Protein AF-A0A5T8WTD7-F1 (afdb_monomer_lite)

InterPro domains:
  IPR054520 Type II methyltransferase M.Eco57I, C-terminal domain [PF22837] (37-191)

Structure (mmCIF, N/CA/C/O backbone):
data_AF-A0A5T8WTD7-F1
#
_entry.id   AF-A0A5T8WTD7-F1
#
loop_
_atom_site.group_PDB
_atom_site.id
_atom_site.type_symbol
_atom_site.label_atom_id
_atom_site.label_alt_id
_atom_site.label_comp_id
_atom_site.label_asym_id
_atom_site.label_entity_id
_atom_site.label_seq_id
_atom_site.pdbx_PDB_ins_code
_atom_site.Cartn_x
_atom_site.Cartn_y
_atom_site.Cartn_z
_atom_site.occupancy
_atom_site.B_iso_or_equiv
_atom_site.auth_seq_id
_atom_site.auth_comp_id
_atom_site.auth_asym_id
_atom_site.auth_atom_id
_atom_site.pdbx_PDB_model_num
ATOM 1 N N . ARG A 1 1 ? 16.519 -23.080 -25.652 1.00 36.16 1 ARG A N 1
ATOM 2 C CA . ARG A 1 1 ? 16.706 -23.098 -24.178 1.00 36.16 1 ARG A CA 1
ATOM 3 C C . ARG A 1 1 ? 17.426 -21.809 -23.793 1.00 36.16 1 ARG A C 1
ATOM 5 O O . ARG A 1 1 ? 18.413 -21.509 -24.444 1.00 36.16 1 ARG A O 1
ATOM 12 N N . LYS A 1 2 ? 16.912 -21.018 -22.841 1.00 29.41 2 LYS A N 1
ATOM 13 C CA . LYS A 1 2 ? 17.560 -19.785 -22.352 1.00 29.41 2 LYS A CA 1
ATOM 14 C C . LYS A 1 2 ? 17.881 -19.973 -20.866 1.00 29.41 2 LYS A C 1
ATOM 16 O O . LYS A 1 2 ? 16.954 -20.134 -20.080 1.00 29.41 2 LYS A O 1
ATOM 21 N N . GLY A 1 3 ? 19.165 -20.027 -20.520 1.00 38.06 3 GLY A N 1
ATOM 22 C CA . GLY A 1 3 ? 19.671 -20.268 -19.162 1.00 38.06 3 GLY A CA 1
ATOM 23 C C . GLY A 1 3 ? 20.897 -21.187 -19.159 1.00 38.06 3 GLY A C 1
ATOM 24 O O . GLY A 1 3 ? 20.977 -22.086 -19.991 1.00 38.06 3 GLY A O 1
ATOM 25 N N . LEU A 1 4 ? 21.839 -20.940 -18.243 1.00 41.91 4 LEU A N 1
ATOM 26 C CA . LEU A 1 4 ? 22.932 -21.861 -17.908 1.00 41.91 4 LEU A CA 1
ATOM 27 C C . LEU A 1 4 ? 22.365 -22.950 -16.996 1.00 41.91 4 LEU A C 1
ATOM 29 O O . LEU A 1 4 ? 21.931 -22.647 -15.882 1.00 41.91 4 LEU A O 1
ATOM 33 N N . PHE A 1 5 ? 22.331 -24.196 -17.460 1.00 48.53 5 PHE A N 1
ATOM 34 C CA . PHE A 1 5 ? 21.940 -25.320 -16.618 1.00 48.53 5 PHE A CA 1
ATOM 35 C C . PHE A 1 5 ? 23.174 -25.865 -15.907 1.00 48.53 5 PHE A C 1
ATOM 37 O O . PHE A 1 5 ? 24.283 -25.795 -16.426 1.00 48.53 5 PHE A O 1
ATOM 44 N N . LEU A 1 6 ? 22.991 -26.426 -14.709 1.00 48.62 6 LEU A N 1
ATOM 45 C CA . LEU A 1 6 ? 24.098 -26.995 -13.928 1.00 48.62 6 LEU A CA 1
ATOM 46 C C . LEU A 1 6 ? 24.863 -28.081 -14.707 1.00 48.62 6 LEU A C 1
ATOM 48 O O . LEU A 1 6 ? 26.053 -28.274 -14.497 1.00 48.62 6 LEU A O 1
ATOM 52 N N . ASN A 1 7 ? 24.169 -28.739 -15.637 1.00 52.91 7 ASN A N 1
ATOM 53 C CA . ASN A 1 7 ? 24.713 -29.765 -16.521 1.00 52.91 7 ASN A CA 1
ATOM 54 C C . ASN A 1 7 ? 25.578 -29.195 -17.661 1.00 52.91 7 ASN A C 1
ATOM 56 O O . ASN A 1 7 ? 26.265 -29.962 -18.324 1.00 52.91 7 ASN A O 1
ATOM 60 N N . ASP A 1 8 ? 25.552 -27.877 -17.881 1.00 45.97 8 ASP A N 1
ATOM 61 C CA . ASP A 1 8 ? 26.359 -27.174 -18.888 1.00 45.97 8 ASP A CA 1
ATOM 62 C C . ASP A 1 8 ? 27.661 -26.597 -18.282 1.00 45.97 8 ASP A C 1
ATOM 64 O O . ASP A 1 8 ? 28.374 -25.833 -18.936 1.00 45.97 8 ASP A O 1
ATOM 68 N N . LEU A 1 9 ? 27.958 -26.910 -17.014 1.00 48.75 9 LEU A N 1
ATOM 69 C CA . LEU A 1 9 ? 29.115 -26.413 -16.269 1.00 48.75 9 LEU A CA 1
ATOM 70 C C . LEU A 1 9 ? 30.092 -27.559 -15.978 1.00 48.75 9 LEU A C 1
ATOM 72 O O . LEU A 1 9 ? 29.749 -28.507 -15.274 1.00 48.75 9 LEU A O 1
ATOM 76 N N . GLU A 1 10 ? 31.334 -27.444 -16.452 1.00 47.53 10 GLU A N 1
ATOM 77 C CA . GLU A 1 10 ? 32.425 -28.324 -16.026 1.00 47.53 10 GLU A CA 1
ATOM 78 C C . GLU A 1 10 ? 33.219 -27.684 -14.882 1.00 47.53 10 GLU A C 1
ATOM 80 O O . GLU A 1 10 ? 33.655 -26.530 -14.944 1.00 47.53 10 GLU A O 1
ATOM 85 N N . PHE A 1 11 ? 33.406 -28.450 -13.808 1.00 51.41 11 PHE A N 1
ATOM 86 C CA . PHE A 1 11 ? 34.188 -28.034 -12.650 1.00 51.41 11 PHE A CA 1
ATOM 87 C C . PHE A 1 11 ? 35.632 -28.522 -12.789 1.00 51.41 11 PHE A C 1
ATOM 89 O O . PHE A 1 11 ? 35.876 -29.719 -12.952 1.00 51.41 11 PHE A O 1
ATOM 96 N N . ASP A 1 12 ? 36.594 -27.605 -12.668 1.00 50.00 12 ASP A N 1
ATOM 97 C CA . ASP A 1 12 ? 38.014 -27.952 -12.609 1.00 50.00 12 ASP A CA 1
ATOM 98 C C . ASP A 1 12 ? 38.305 -28.720 -11.311 1.00 50.00 12 ASP A C 1
ATOM 100 O O . ASP A 1 12 ? 38.316 -28.151 -10.214 1.00 50.00 12 ASP A O 1
ATOM 104 N N . LYS A 1 13 ? 38.544 -30.031 -11.422 1.00 53.16 13 LYS A N 1
ATOM 105 C CA . LYS A 1 13 ? 38.809 -30.902 -10.265 1.00 53.16 13 LYS A CA 1
ATOM 106 C C . LYS A 1 13 ? 40.100 -30.535 -9.520 1.00 53.16 13 LYS A C 1
ATOM 108 O O . LYS A 1 13 ? 40.234 -30.902 -8.355 1.00 53.16 13 LYS A O 1
ATOM 113 N N . ASN A 1 14 ? 41.009 -29.779 -10.144 1.00 53.47 14 ASN A N 1
ATOM 114 C CA . ASN A 1 14 ? 42.305 -29.412 -9.566 1.00 53.47 14 ASN A CA 1
ATOM 115 C C . ASN A 1 14 ? 42.333 -28.014 -8.929 1.00 53.47 14 ASN A C 1
ATOM 117 O O . ASN A 1 14 ? 43.295 -27.670 -8.242 1.00 53.47 14 ASN A O 1
ATOM 121 N N . LYS A 1 15 ? 41.279 -27.207 -9.094 1.00 50.28 15 LYS A N 1
ATOM 122 C CA . LYS A 1 15 ? 41.141 -25.896 -8.447 1.00 50.28 15 LYS A CA 1
ATOM 123 C C . LYS A 1 15 ? 39.797 -25.825 -7.739 1.00 50.28 15 LYS A C 1
ATOM 125 O O . LYS A 1 15 ? 38.798 -25.425 -8.330 1.00 50.28 15 LYS A O 1
ATOM 130 N N . LYS A 1 16 ? 39.775 -26.173 -6.445 1.00 42.91 16 LYS A N 1
ATOM 131 C CA . LYS A 1 16 ? 38.631 -25.873 -5.570 1.00 42.91 16 LYS A CA 1
ATOM 132 C C . LYS A 1 16 ? 38.251 -24.395 -5.764 1.00 42.91 16 LYS A C 1
ATOM 134 O O . LYS A 1 16 ? 39.014 -23.511 -5.390 1.00 42.91 16 LYS A O 1
ATOM 139 N N . ASN A 1 17 ? 37.076 -24.165 -6.355 1.00 41.59 17 ASN A N 1
ATOM 140 C CA . ASN A 1 17 ? 36.391 -22.876 -6.522 1.00 41.59 17 ASN A CA 1
ATOM 141 C C . ASN A 1 17 ? 36.783 -21.973 -7.712 1.00 41.59 17 ASN A C 1
ATOM 143 O O . ASN A 1 17 ? 36.779 -20.751 -7.563 1.00 41.59 17 ASN A O 1
ATOM 147 N N . LYS A 1 18 ? 37.019 -22.505 -8.920 1.00 40.72 18 LYS A N 1
ATOM 148 C CA . LYS A 1 18 ? 36.846 -21.696 -10.149 1.00 40.72 18 LYS A CA 1
ATOM 149 C C . LYS A 1 18 ? 36.007 -22.424 -11.200 1.00 40.72 18 LYS A C 1
ATOM 151 O O . LYS A 1 18 ? 36.405 -23.465 -11.706 1.00 40.72 18 LYS A O 1
ATOM 156 N N . LEU A 1 19 ? 34.848 -21.841 -11.521 1.00 38.75 19 LEU A N 1
ATOM 157 C CA . LEU A 1 19 ? 34.013 -22.217 -12.664 1.00 38.75 19 LEU A CA 1
ATOM 158 C C . LEU A 1 19 ? 34.810 -21.996 -13.955 1.00 38.75 19 LEU A C 1
ATOM 160 O O . LEU A 1 19 ? 35.191 -20.862 -14.259 1.00 38.75 19 LEU A O 1
ATOM 164 N N . LEU A 1 20 ? 35.061 -23.063 -14.713 1.00 40.56 20 LEU A N 1
ATOM 165 C CA . LEU A 1 20 ? 35.547 -22.947 -16.082 1.00 40.56 20 LEU A CA 1
ATOM 166 C C . LEU A 1 20 ? 34.324 -22.787 -16.988 1.00 40.56 20 LEU A C 1
ATOM 168 O O . LEU A 1 20 ? 33.579 -23.726 -17.243 1.00 40.56 20 LEU A O 1
ATOM 172 N N . HIS A 1 21 ? 34.086 -21.557 -17.442 1.00 45.59 21 HIS A N 1
ATOM 173 C CA . HIS A 1 21 ? 33.039 -21.276 -18.418 1.00 45.59 21 HIS A CA 1
ATOM 174 C C . HIS A 1 21 ? 33.449 -21.813 -19.790 1.00 45.59 21 HIS A C 1
ATOM 176 O O . HIS A 1 21 ? 34.387 -21.302 -20.406 1.00 45.59 21 HIS A O 1
ATOM 182 N N . HIS A 1 22 ? 32.712 -22.805 -20.285 1.00 37.44 22 HIS A N 1
ATOM 183 C CA . HIS A 1 22 ? 32.777 -23.210 -21.682 1.00 37.44 22 HIS A CA 1
ATOM 184 C C . HIS A 1 22 ? 31.965 -22.239 -22.565 1.00 37.44 22 HIS A C 1
ATOM 186 O O . HIS A 1 22 ? 30.953 -21.678 -22.141 1.00 37.44 22 HIS A O 1
ATOM 192 N N . ALA A 1 23 ? 32.435 -22.082 -23.807 1.00 44.09 23 ALA A N 1
ATOM 193 C CA . ALA A 1 23 ? 31.958 -21.218 -24.899 1.00 44.09 23 ALA A CA 1
ATOM 194 C C . ALA A 1 23 ? 32.588 -19.805 -24.987 1.00 44.09 23 ALA A C 1
ATOM 196 O O . ALA A 1 23 ? 32.115 -18.823 -24.418 1.00 44.09 23 ALA A O 1
ATOM 197 N N . ALA A 1 24 ? 33.705 -19.801 -25.721 1.00 47.38 24 ALA A N 1
ATOM 198 C CA . ALA A 1 24 ? 34.317 -18.827 -26.636 1.00 47.38 24 ALA A CA 1
ATOM 199 C C . ALA A 1 24 ? 33.665 -17.451 -26.915 1.00 47.38 24 ALA A C 1
ATOM 201 O O . ALA A 1 24 ? 33.597 -17.053 -28.071 1.00 47.38 24 ALA A O 1
ATOM 202 N N . ASP A 1 25 ? 33.306 -16.677 -25.895 1.00 50.91 25 ASP A N 1
ATOM 203 C CA . ASP A 1 25 ? 32.752 -15.332 -26.089 1.00 50.91 25 ASP A CA 1
ATOM 204 C C . ASP A 1 25 ? 33.548 -14.286 -25.276 1.00 50.91 25 ASP A C 1
ATOM 206 O O . ASP A 1 25 ? 33.702 -14.363 -24.050 1.00 50.91 25 ASP A O 1
ATOM 210 N N . LYS A 1 26 ? 34.186 -13.352 -25.999 1.00 49.47 26 LYS A N 1
ATOM 211 C CA . LYS A 1 26 ? 35.233 -12.427 -25.518 1.00 49.47 26 LYS A CA 1
ATOM 212 C C . LYS A 1 26 ? 34.704 -11.434 -24.468 1.0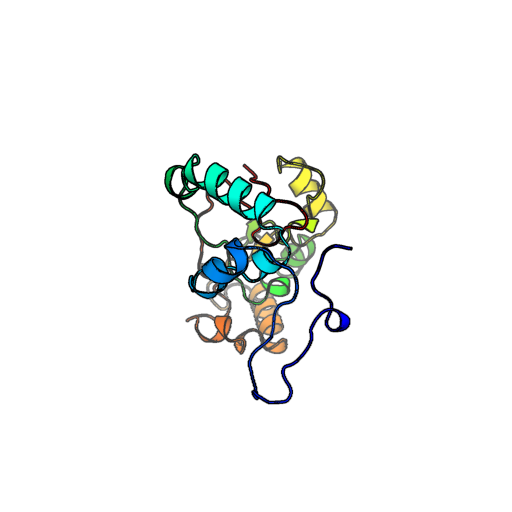0 49.47 26 LYS A C 1
ATOM 214 O O . LYS A 1 26 ? 35.487 -10.985 -23.629 1.00 49.47 26 LYS A O 1
ATOM 219 N N . CYS A 1 27 ? 33.405 -11.115 -24.459 1.00 47.91 27 CYS A N 1
ATOM 220 C CA . CYS A 1 27 ? 32.814 -10.179 -23.499 1.00 47.91 27 CYS A CA 1
ATOM 221 C C . CYS A 1 27 ? 32.594 -10.802 -22.115 1.00 47.91 27 CYS A C 1
ATOM 223 O O . CYS A 1 27 ? 32.629 -10.072 -21.128 1.00 47.91 27 CYS A O 1
ATOM 225 N N . ARG A 1 28 ? 32.486 -12.132 -21.981 1.00 53.91 28 ARG A N 1
ATOM 226 C CA . ARG A 1 28 ? 32.306 -12.784 -20.665 1.00 53.91 28 ARG A CA 1
ATOM 227 C C . ARG A 1 28 ? 33.496 -12.606 -19.718 1.00 53.91 28 ARG A C 1
ATOM 229 O O . ARG A 1 28 ? 33.306 -12.527 -18.508 1.00 53.91 28 ARG A O 1
ATOM 236 N N . ARG A 1 29 ? 34.721 -12.469 -20.247 1.00 51.00 29 ARG A N 1
ATOM 237 C CA . ARG A 1 29 ? 35.902 -12.131 -19.426 1.00 51.00 29 ARG A CA 1
ATOM 238 C C . ARG A 1 29 ? 35.847 -10.704 -18.886 1.00 51.00 29 ARG A C 1
ATOM 240 O O . ARG A 1 29 ? 36.160 -10.511 -17.717 1.00 51.00 29 ARG A O 1
ATOM 247 N N . LEU A 1 30 ? 35.404 -9.740 -19.694 1.00 48.31 30 LEU A N 1
ATOM 248 C CA . LEU A 1 30 ? 35.219 -8.347 -19.260 1.00 48.31 30 LEU A CA 1
ATOM 249 C C . LEU A 1 30 ? 34.098 -8.244 -18.214 1.00 48.31 30 LEU A C 1
ATOM 251 O O . LEU A 1 30 ? 34.210 -7.502 -17.247 1.00 48.31 30 LEU A O 1
ATOM 255 N N . ILE A 1 31 ? 33.066 -9.077 -18.358 1.00 51.41 31 ILE A N 1
ATOM 256 C CA . ILE A 1 31 ? 31.930 -9.167 -17.438 1.00 51.41 31 ILE A CA 1
ATOM 257 C C . ILE A 1 31 ? 32.327 -9.719 -16.057 1.00 51.41 31 ILE A C 1
ATOM 259 O O . ILE A 1 31 ? 31.751 -9.349 -15.044 1.00 51.41 31 ILE A O 1
ATOM 263 N N . SER A 1 32 ? 33.344 -10.577 -15.971 1.00 51.84 32 SER A N 1
ATOM 264 C CA . SER A 1 32 ? 33.851 -11.044 -14.670 1.00 51.84 32 SER A CA 1
ATOM 265 C C . SER A 1 32 ? 34.673 -10.004 -13.892 1.00 51.84 32 SER A C 1
ATOM 267 O O . SER A 1 32 ? 35.024 -10.260 -12.744 1.00 51.84 32 SER A O 1
ATOM 269 N N . GLN A 1 33 ? 35.009 -8.866 -14.511 1.00 53.72 33 GLN A N 1
ATOM 270 C CA . GLN A 1 33 ? 35.867 -7.823 -13.934 1.00 53.72 33 GLN A CA 1
ATOM 271 C C . GLN A 1 33 ? 35.094 -6.574 -13.485 1.00 53.72 33 GLN A C 1
ATOM 273 O O . GLN A 1 33 ? 35.659 -5.742 -12.783 1.00 53.72 33 GLN A O 1
ATOM 278 N N . ASP A 1 34 ? 33.822 -6.442 -13.867 1.00 56.53 34 ASP A N 1
ATOM 279 C CA . ASP A 1 34 ? 32.954 -5.337 -13.457 1.00 56.53 34 ASP A CA 1
ATOM 280 C C . ASP A 1 34 ? 31.981 -5.813 -12.366 1.00 56.53 34 ASP A C 1
ATOM 282 O O . ASP A 1 34 ? 31.060 -6.598 -12.604 1.00 56.53 34 ASP A O 1
ATOM 286 N N . GLU A 1 35 ? 32.204 -5.330 -11.141 1.00 54.91 35 GLU A N 1
ATOM 287 C CA . GLU A 1 35 ? 31.436 -5.693 -9.943 1.00 54.91 35 GLU A CA 1
ATOM 288 C C . GLU A 1 35 ? 29.951 -5.288 -10.022 1.00 54.91 35 GLU A C 1
ATOM 290 O O . GLU A 1 35 ? 29.129 -5.786 -9.250 1.00 54.91 35 GLU A O 1
ATOM 295 N N . ASN A 1 36 ? 29.566 -4.421 -10.967 1.00 56.28 36 ASN A N 1
ATOM 296 C CA . ASN A 1 36 ? 28.186 -3.948 -11.121 1.00 56.28 36 ASN A CA 1
ATOM 297 C C . ASN A 1 36 ? 27.311 -4.839 -12.006 1.00 56.28 36 ASN A C 1
ATOM 299 O O . ASN A 1 36 ? 26.145 -4.515 -12.276 1.00 56.28 36 ASN A O 1
ATOM 303 N N . ILE A 1 37 ? 27.839 -5.967 -12.474 1.00 60.66 37 ILE A N 1
ATOM 304 C CA . ILE A 1 37 ? 27.104 -6.826 -13.387 1.00 60.66 37 ILE A CA 1
ATOM 305 C C . ILE A 1 37 ? 26.039 -7.620 -12.649 1.00 60.66 37 ILE A C 1
ATOM 307 O O . ILE A 1 37 ? 26.284 -8.455 -11.780 1.00 60.66 37 ILE A O 1
ATOM 311 N N . LYS A 1 38 ? 24.796 -7.370 -13.057 1.00 63.91 38 LYS A N 1
ATOM 312 C CA . LYS A 1 38 ? 23.641 -8.111 -12.567 1.00 63.91 38 LYS A CA 1
ATOM 313 C C . LYS A 1 38 ? 23.702 -9.541 -13.090 1.00 63.91 38 LYS A C 1
ATOM 315 O O . LYS A 1 38 ? 23.884 -9.760 -14.283 1.00 63.91 38 LYS A O 1
ATOM 320 N N . TRP A 1 39 ? 23.437 -10.505 -12.210 1.00 66.88 39 TRP A N 1
ATOM 321 C CA . TRP A 1 39 ? 23.357 -11.936 -12.537 1.00 66.88 39 TRP A CA 1
ATOM 322 C C . TRP A 1 39 ? 22.469 -12.241 -13.759 1.00 66.88 39 TRP A C 1
ATOM 324 O O . TRP A 1 39 ? 22.728 -13.190 -14.490 1.00 66.88 39 TRP A O 1
ATOM 334 N N . SER A 1 40 ? 21.452 -11.411 -14.025 1.00 66.62 40 SER A N 1
ATOM 335 C CA . SER A 1 40 ? 20.579 -11.522 -15.198 1.00 66.62 40 SER A CA 1
ATOM 336 C C . SER A 1 40 ? 21.333 -11.428 -16.529 1.00 66.62 40 SER A C 1
ATOM 338 O O . SER A 1 40 ? 20.920 -12.046 -17.508 1.00 66.62 40 SER A O 1
ATOM 340 N N . SER A 1 41 ? 22.454 -10.706 -16.573 1.00 68.00 41 SER A N 1
ATOM 341 C CA . SER A 1 41 ? 23.292 -10.562 -17.768 1.00 68.00 41 SER A CA 1
ATOM 342 C C . SER A 1 41 ? 23.958 -11.874 -18.190 1.00 68.00 41 SER A C 1
ATOM 344 O O . SER A 1 41 ? 24.305 -12.021 -19.354 1.00 68.00 41 SER A O 1
ATOM 346 N N . LEU A 1 42 ? 24.073 -12.858 -17.289 1.00 69.94 42 LEU A N 1
ATOM 347 C CA . LEU A 1 42 ? 24.625 -14.185 -17.596 1.00 69.94 42 LEU A CA 1
ATOM 348 C C . LEU A 1 42 ? 23.725 -15.013 -18.527 1.00 69.94 42 LEU A C 1
ATOM 350 O O . LEU A 1 42 ? 24.156 -16.034 -19.055 1.00 69.94 42 LEU A O 1
ATOM 354 N N . THR A 1 43 ? 22.472 -14.594 -18.720 1.00 76.81 43 THR A N 1
ATOM 355 C CA . THR A 1 43 ? 21.520 -15.260 -19.624 1.00 76.81 43 THR A CA 1
ATOM 356 C C . THR A 1 43 ? 21.569 -14.734 -21.059 1.00 76.81 43 THR A C 1
ATOM 358 O O . THR A 1 43 ? 20.900 -15.295 -21.927 1.00 76.81 43 THR A O 1
ATOM 361 N N . LEU A 1 44 ? 22.343 -13.674 -21.305 1.00 77.81 44 LEU A N 1
ATOM 362 C CA . LEU A 1 44 ? 22.440 -12.983 -22.588 1.00 77.81 44 LEU A CA 1
ATOM 363 C C . LEU A 1 44 ? 23.727 -13.371 -23.329 1.00 77.81 44 LEU A C 1
ATOM 365 O O . LEU A 1 44 ? 24.757 -13.660 -22.718 1.00 77.81 44 LEU A O 1
ATOM 369 N N . SER A 1 45 ? 23.669 -13.359 -24.658 1.00 79.38 45 SER A N 1
ATOM 370 C CA . SER A 1 45 ? 24.846 -13.462 -25.528 1.00 79.38 45 SER A CA 1
ATOM 371 C C . SER A 1 45 ? 25.669 -12.168 -25.531 1.00 79.38 45 SER A C 1
ATOM 373 O O . SER A 1 45 ? 25.157 -11.089 -25.224 1.00 79.38 45 SER A O 1
ATOM 375 N N . ASP A 1 46 ? 26.935 -12.253 -25.948 1.00 73.56 46 ASP A N 1
ATOM 376 C CA . ASP A 1 46 ? 27.823 -11.090 -26.099 1.00 73.56 46 ASP A CA 1
ATOM 377 C C . ASP A 1 46 ? 27.249 -10.033 -27.055 1.00 73.56 46 ASP A C 1
ATOM 379 O O . ASP A 1 46 ? 27.378 -8.828 -26.828 1.00 73.56 46 ASP A O 1
ATOM 383 N N . TYR A 1 47 ? 26.581 -10.479 -28.121 1.00 79.31 47 TYR A N 1
ATOM 384 C CA . TYR A 1 47 ? 25.911 -9.596 -29.070 1.00 79.31 47 TYR A CA 1
ATOM 385 C C . TYR A 1 47 ? 24.767 -8.815 -28.409 1.00 79.31 47 TYR A C 1
ATOM 387 O O . TYR A 1 47 ? 24.711 -7.589 -28.530 1.00 79.31 47 TYR A O 1
ATOM 395 N N . GLU A 1 48 ? 23.885 -9.501 -27.675 1.00 81.62 48 GLU A N 1
ATOM 396 C CA . GLU A 1 48 ? 22.756 -8.880 -26.968 1.00 81.62 48 GLU A CA 1
ATOM 397 C C . GLU A 1 48 ? 23.243 -7.892 -25.901 1.00 81.62 48 GLU A C 1
ATOM 399 O O . GLU A 1 48 ? 22.717 -6.785 -25.794 1.00 81.62 48 GLU A O 1
ATOM 404 N N . LEU A 1 49 ? 24.288 -8.251 -25.152 1.00 80.31 49 LEU A N 1
ATOM 405 C CA . LEU A 1 49 ? 24.904 -7.384 -24.148 1.00 80.31 49 LEU A CA 1
ATOM 406 C C . LEU A 1 49 ? 25.487 -6.114 -24.769 1.00 80.31 49 LEU A C 1
ATOM 408 O O . LEU A 1 49 ? 25.178 -5.011 -24.320 1.00 80.31 49 LEU A O 1
ATOM 412 N N . ASN A 1 50 ? 26.283 -6.244 -25.832 1.00 80.25 50 ASN A N 1
ATOM 413 C CA . ASN A 1 50 ? 26.848 -5.091 -26.532 1.00 80.25 50 ASN A CA 1
ATOM 414 C C . ASN A 1 50 ? 25.759 -4.195 -27.132 1.00 80.25 50 ASN A C 1
ATOM 416 O O . ASN A 1 50 ? 25.865 -2.966 -27.079 1.00 80.25 50 ASN A O 1
ATOM 420 N N . PHE A 1 51 ? 24.701 -4.790 -27.687 1.00 86.31 51 PHE A N 1
ATOM 421 C CA . PHE A 1 51 ? 23.549 -4.055 -28.195 1.00 86.31 51 PHE A CA 1
ATOM 422 C C . PHE A 1 51 ? 22.858 -3.249 -27.085 1.00 86.31 51 PHE A C 1
ATOM 424 O O . PHE A 1 51 ? 22.683 -2.037 -27.237 1.00 86.31 51 PHE A O 1
ATOM 431 N N . LEU A 1 52 ? 22.533 -3.882 -25.953 1.00 84.88 52 LEU A N 1
ATOM 432 C CA . LEU A 1 52 ? 21.873 -3.228 -24.821 1.00 84.88 52 LEU A CA 1
ATOM 433 C C . LEU A 1 52 ? 22.734 -2.120 -24.208 1.00 84.88 52 LEU A C 1
ATOM 435 O O . LEU A 1 52 ? 22.214 -1.039 -23.944 1.00 84.88 52 LEU A O 1
ATOM 439 N N . THR A 1 53 ? 24.039 -2.337 -24.035 1.00 82.81 53 THR A N 1
ATOM 440 C CA . THR A 1 53 ? 24.962 -1.326 -23.493 1.00 82.81 53 THR A CA 1
ATOM 441 C C . THR A 1 53 ? 25.058 -0.106 -24.408 1.00 82.81 53 THR A C 1
ATOM 443 O O . THR A 1 53 ? 24.961 1.031 -23.943 1.00 82.81 53 THR A O 1
ATOM 446 N N . ARG A 1 54 ? 25.176 -0.313 -25.728 1.00 86.69 54 ARG A N 1
ATOM 447 C CA . ARG A 1 54 ? 25.188 0.787 -26.708 1.00 86.69 54 ARG A CA 1
ATOM 448 C C . ARG A 1 54 ? 23.867 1.545 -26.742 1.00 86.69 54 ARG A C 1
ATOM 450 O O . ARG A 1 54 ? 23.879 2.762 -26.902 1.00 86.69 54 ARG A O 1
ATOM 457 N N . LEU A 1 55 ? 22.740 0.842 -26.627 1.00 88.94 55 LEU A N 1
ATOM 458 C CA . LEU A 1 55 ? 21.422 1.466 -26.571 1.00 88.94 55 LEU A CA 1
ATOM 459 C C . LEU A 1 55 ? 21.265 2.286 -25.286 1.00 88.94 55 LEU A C 1
ATOM 461 O O . LEU A 1 55 ? 20.887 3.451 -25.357 1.00 88.94 55 LEU A O 1
ATOM 465 N N . ALA A 1 56 ? 21.619 1.714 -24.134 1.00 85.94 56 ALA A N 1
ATOM 466 C CA . ALA A 1 56 ? 21.557 2.382 -22.839 1.00 85.94 56 ALA A CA 1
ATOM 467 C C . ALA A 1 56 ? 22.415 3.655 -22.806 1.00 85.94 56 ALA A C 1
ATOM 469 O O . ALA A 1 56 ? 21.953 4.675 -22.308 1.00 85.94 56 ALA A O 1
ATOM 470 N N . GLY A 1 57 ? 23.610 3.638 -23.410 1.00 87.06 57 GLY A N 1
ATOM 471 C CA . GLY A 1 57 ? 24.483 4.815 -23.508 1.00 87.06 57 GLY A CA 1
ATOM 472 C C . GLY A 1 57 ? 23.909 5.981 -24.327 1.00 87.06 57 GLY A C 1
ATOM 473 O O . GLY A 1 57 ? 24.393 7.102 -24.206 1.00 87.06 57 GLY A O 1
ATOM 474 N N . LYS A 1 58 ? 22.871 5.749 -25.142 1.00 93.56 58 LYS A N 1
ATOM 475 C CA . LYS A 1 58 ? 22.156 6.799 -25.894 1.00 93.56 58 LYS A CA 1
ATOM 476 C C . LYS A 1 58 ? 20.951 7.367 -25.142 1.00 93.56 58 LYS A C 1
ATOM 478 O O . LYS A 1 58 ? 20.359 8.343 -25.597 1.00 93.56 58 LYS A O 1
ATOM 483 N N . LEU A 1 59 ? 20.552 6.745 -24.036 1.00 92.88 59 LEU A N 1
ATOM 484 C CA . LEU A 1 59 ? 19.364 7.106 -23.273 1.00 92.88 59 LEU A CA 1
ATOM 485 C C . LEU A 1 59 ? 19.769 7.840 -21.995 1.00 92.88 59 LEU A C 1
ATOM 487 O O . LEU A 1 59 ? 20.767 7.514 -21.356 1.00 92.88 59 LEU A O 1
ATOM 491 N N . LYS A 1 60 ? 18.968 8.826 -21.586 1.00 91.56 60 LYS A N 1
ATOM 492 C CA . LYS A 1 60 ? 19.125 9.430 -20.260 1.00 91.56 60 LYS A CA 1
ATOM 493 C C . LYS A 1 60 ? 18.535 8.504 -19.201 1.00 91.56 60 LYS A C 1
ATOM 495 O O . LYS A 1 60 ? 17.576 7.774 -19.455 1.00 91.56 60 LYS A O 1
ATOM 500 N N . SER A 1 61 ? 19.093 8.558 -17.994 1.00 88.00 61 SER A N 1
ATOM 501 C CA . SER A 1 61 ? 18.523 7.823 -16.867 1.00 88.00 61 SER A CA 1
ATOM 502 C C . SER A 1 61 ? 17.145 8.384 -16.506 1.00 88.00 61 SER A C 1
ATOM 504 O O . SER A 1 61 ? 16.860 9.561 -16.728 1.00 88.00 61 SER A O 1
ATOM 506 N N . ILE A 1 62 ? 16.291 7.560 -15.893 1.00 84.56 62 ILE A N 1
ATOM 507 C CA . ILE A 1 62 ? 14.972 8.017 -15.4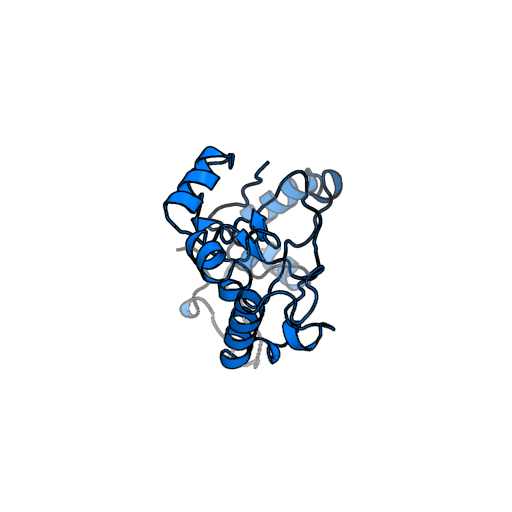29 1.00 84.56 62 ILE A CA 1
ATOM 508 C C . ILE A 1 62 ? 15.079 9.201 -14.452 1.00 84.56 62 ILE A C 1
ATOM 510 O O . ILE A 1 62 ? 14.212 10.069 -14.447 1.00 84.56 62 ILE A O 1
ATOM 514 N N . GLY A 1 63 ? 16.181 9.285 -13.694 1.00 89.00 63 GLY A N 1
ATOM 515 C CA . GLY A 1 63 ? 16.467 10.391 -12.776 1.00 89.00 63 GLY A CA 1
ATOM 516 C C . GLY A 1 63 ? 16.634 11.748 -13.465 1.00 89.00 63 GLY A C 1
ATOM 517 O O . GLY A 1 63 ? 16.484 12.775 -12.815 1.00 89.00 63 GLY A O 1
ATOM 518 N N . SER A 1 64 ? 16.897 11.771 -14.776 1.00 92.38 64 SER A N 1
ATOM 519 C CA . SER A 1 64 ? 16.914 13.003 -15.574 1.00 92.38 64 SER A CA 1
ATOM 520 C C . SER A 1 64 ? 15.517 13.540 -15.899 1.00 92.38 64 SER A C 1
ATOM 522 O O . SER A 1 64 ? 15.409 14.685 -16.324 1.00 92.38 64 SER A O 1
ATOM 524 N N . TYR A 1 65 ? 14.471 12.726 -15.734 1.00 89.06 65 TYR A N 1
ATOM 525 C CA . TYR A 1 65 ? 13.088 13.080 -16.068 1.00 89.06 65 TYR A CA 1
ATOM 526 C C . TYR A 1 65 ? 12.176 13.126 -14.843 1.00 89.06 65 TYR A C 1
ATOM 528 O O . TYR A 1 65 ? 11.226 13.901 -14.818 1.00 89.06 65 TYR A O 1
ATOM 536 N N . ALA A 1 66 ? 12.438 12.289 -13.838 1.00 89.44 66 ALA A N 1
ATOM 537 C CA . ALA A 1 66 ? 11.574 12.149 -12.678 1.00 89.44 66 ALA A CA 1
ATOM 538 C C . ALA A 1 66 ? 12.365 11.848 -11.404 1.00 89.44 66 ALA A C 1
ATOM 540 O O . ALA A 1 66 ? 13.367 11.129 -11.407 1.00 89.44 66 ALA A O 1
ATOM 541 N N . THR A 1 67 ? 11.842 12.333 -10.279 1.00 89.75 67 THR A N 1
ATOM 542 C CA . THR A 1 67 ? 12.243 11.851 -8.955 1.00 89.75 67 THR A CA 1
ATOM 543 C C . THR A 1 67 ? 11.292 10.743 -8.522 1.00 89.75 67 THR A C 1
ATOM 545 O O . THR A 1 67 ? 10.105 10.765 -8.838 1.00 89.75 67 THR A O 1
ATOM 548 N N . SER A 1 68 ? 11.809 9.742 -7.813 1.00 88.31 68 SER A N 1
ATOM 549 C CA . SER A 1 68 ? 10.992 8.636 -7.313 1.00 88.31 68 SER A CA 1
ATOM 550 C C . SER A 1 68 ? 11.119 8.518 -5.804 1.00 88.31 68 SER A C 1
ATOM 552 O O . SER A 1 68 ? 12.155 8.832 -5.215 1.00 88.31 68 SER A O 1
ATOM 554 N N . ARG A 1 69 ? 10.039 8.070 -5.170 1.00 90.31 69 ARG A N 1
ATOM 555 C CA . ARG A 1 69 ? 9.982 7.770 -3.742 1.00 90.31 69 ARG A CA 1
ATOM 556 C C . ARG A 1 69 ? 9.315 6.409 -3.563 1.00 90.31 69 ARG A C 1
ATOM 558 O O . ARG A 1 69 ? 8.454 6.047 -4.367 1.00 90.31 69 ARG A O 1
ATOM 565 N N . PRO A 1 70 ? 9.707 5.622 -2.551 1.00 89.19 70 PRO A N 1
ATOM 566 C CA . PRO A 1 70 ? 8.987 4.398 -2.240 1.00 89.19 70 PRO A CA 1
ATOM 567 C C . PRO A 1 70 ? 7.547 4.735 -1.837 1.00 89.19 70 PRO A C 1
ATOM 569 O O . PRO A 1 70 ? 7.320 5.703 -1.117 1.00 89.19 70 PRO A O 1
ATOM 572 N N . GLY A 1 71 ? 6.589 3.914 -2.270 1.00 89.31 71 GLY A N 1
ATOM 573 C CA . GLY A 1 71 ? 5.210 4.000 -1.786 1.00 89.31 71 GLY A CA 1
ATOM 574 C C . GLY A 1 71 ? 5.086 3.648 -0.298 1.00 89.31 71 GLY A C 1
ATOM 575 O O . GLY A 1 71 ? 6.066 3.300 0.367 1.00 89.31 71 GLY A O 1
ATOM 576 N N . ILE A 1 72 ? 3.861 3.697 0.226 1.00 91.31 72 ILE A N 1
ATOM 577 C CA . ILE A 1 72 ? 3.579 3.407 1.638 1.00 91.31 72 ILE A CA 1
ATOM 578 C C . ILE A 1 72 ? 4.009 1.973 1.988 1.00 91.31 72 ILE A C 1
ATOM 580 O O . ILE A 1 72 ? 3.557 0.998 1.386 1.00 91.31 72 ILE A O 1
ATOM 584 N N . VAL A 1 73 ? 4.864 1.831 3.008 1.00 90.19 73 VAL A N 1
ATOM 585 C CA . VAL A 1 73 ? 5.335 0.523 3.493 1.00 90.19 73 VAL A CA 1
ATOM 586 C C . VAL A 1 73 ? 4.744 0.220 4.864 1.00 90.19 73 VAL A C 1
ATOM 588 O O . VAL A 1 73 ? 5.279 0.616 5.902 1.00 90.19 73 VAL A O 1
ATOM 591 N N . THR A 1 74 ? 3.652 -0.542 4.869 1.00 91.38 74 THR A N 1
ATOM 592 C CA . THR A 1 74 ? 2.863 -0.781 6.086 1.00 91.38 74 THR A CA 1
ATOM 593 C C . THR A 1 74 ? 3.444 -1.864 7.005 1.00 91.38 74 THR A C 1
ATOM 595 O O . THR A 1 74 ? 3.254 -1.780 8.214 1.00 91.38 74 THR A O 1
ATOM 598 N N . ALA A 1 75 ? 4.171 -2.847 6.447 1.00 88.75 75 ALA A N 1
ATOM 599 C CA . ALA A 1 75 ? 4.610 -4.105 7.087 1.00 88.75 75 ALA A CA 1
ATOM 600 C C . ALA A 1 75 ? 3.497 -5.107 7.465 1.00 88.75 75 ALA A C 1
ATOM 602 O O . ALA A 1 75 ? 3.785 -6.246 7.841 1.00 88.75 75 ALA A O 1
ATOM 603 N N 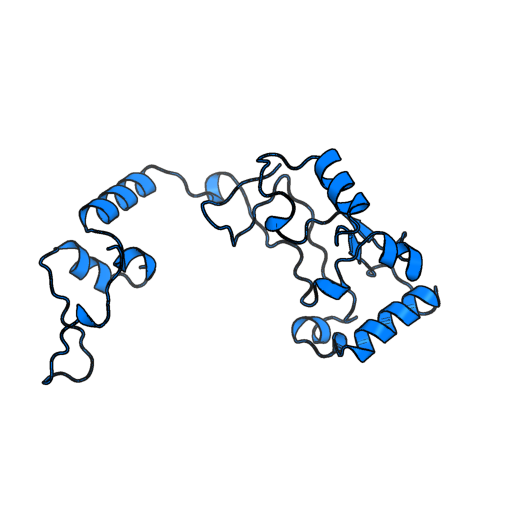. ALA A 1 76 ? 2.230 -4.721 7.323 1.00 93.69 76 ALA A N 1
ATOM 604 C CA . ALA A 1 76 ? 1.071 -5.575 7.555 1.00 93.69 76 ALA A CA 1
ATOM 605 C C . ALA A 1 76 ? -0.082 -5.137 6.641 1.00 93.69 76 ALA A C 1
ATOM 607 O O . ALA A 1 76 ? -1.074 -4.573 7.093 1.00 93.69 76 ALA A O 1
ATOM 608 N N . ASN A 1 77 ? 0.059 -5.382 5.333 1.00 93.50 77 ASN A N 1
ATOM 609 C CA . ASN A 1 77 ? -0.891 -4.886 4.331 1.00 93.50 77 ASN A CA 1
ATOM 610 C C . ASN A 1 77 ? -2.337 -5.350 4.573 1.00 93.50 77 ASN A C 1
ATOM 612 O O . ASN A 1 77 ? -3.245 -4.618 4.223 1.00 93.50 77 ASN A O 1
ATOM 616 N N . SER A 1 78 ? -2.568 -6.532 5.151 1.00 93.06 78 SER A N 1
ATOM 617 C CA . SER A 1 78 ? -3.919 -7.038 5.457 1.00 93.06 78 SER A CA 1
ATOM 618 C C . SER A 1 78 ? -4.613 -6.318 6.620 1.00 93.06 78 SER A C 1
ATOM 620 O O . SER A 1 78 ? -5.832 -6.425 6.767 1.00 93.06 78 SER A O 1
ATOM 622 N N . PHE A 1 79 ? -3.834 -5.628 7.455 1.00 96.06 79 PHE A N 1
ATOM 623 C CA . PHE A 1 79 ? -4.327 -4.774 8.527 1.00 96.06 79 PHE A CA 1
ATOM 624 C C . PHE A 1 79 ? -4.452 -3.344 8.008 1.00 96.06 79 PHE A C 1
ATOM 626 O O . PHE A 1 79 ? -5.541 -2.823 7.886 1.00 96.06 79 PHE A O 1
ATOM 633 N N . PHE A 1 80 ? -3.359 -2.735 7.557 1.00 96.38 80 PHE A N 1
ATOM 634 C CA . PHE A 1 80 ? -3.375 -1.320 7.179 1.00 96.38 80 PHE A CA 1
ATOM 635 C C . PHE A 1 80 ? -4.083 -1.005 5.859 1.00 96.38 80 PHE A C 1
ATOM 637 O O . PHE A 1 80 ? -4.288 0.168 5.574 1.00 96.38 80 PHE A O 1
ATOM 644 N N . ILE A 1 81 ? -4.404 -2.004 5.032 1.00 96.50 81 ILE A N 1
ATOM 645 C CA . ILE A 1 81 ? -5.150 -1.811 3.786 1.00 96.50 81 ILE A CA 1
ATOM 646 C C . ILE A 1 81 ? -6.396 -2.690 3.846 1.00 96.50 81 ILE A C 1
ATOM 648 O O . ILE A 1 81 ? -6.302 -3.919 3.847 1.00 96.50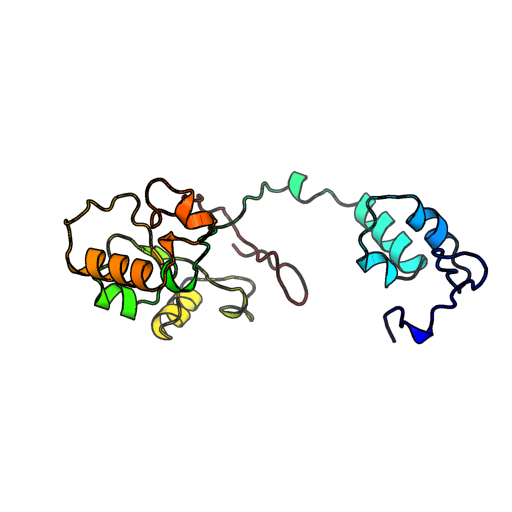 81 ILE A O 1
ATOM 652 N N . VAL A 1 82 ? -7.559 -2.051 3.916 1.00 96.81 82 VAL A N 1
ATOM 653 C CA . VAL A 1 82 ? -8.851 -2.674 4.201 1.00 96.81 82 VAL A CA 1
ATOM 654 C C . VAL A 1 82 ? -9.867 -2.425 3.095 1.00 96.81 82 VAL A C 1
ATOM 656 O O . VAL A 1 82 ? -9.720 -1.532 2.259 1.00 96.81 82 VAL A O 1
ATOM 659 N N . SER A 1 83 ? -10.894 -3.269 3.073 1.00 97.06 83 SER A N 1
ATOM 660 C CA . SER A 1 83 ? -12.049 -3.103 2.200 1.00 97.06 83 SER A CA 1
ATOM 661 C C . SER A 1 83 ? -13.110 -2.222 2.855 1.00 97.06 83 SER A C 1
ATOM 663 O O . SER A 1 83 ? -13.098 -2.033 4.073 1.00 97.06 83 SER A O 1
ATOM 665 N N . LYS A 1 84 ? -14.070 -1.740 2.057 1.00 96.38 84 LYS A N 1
ATOM 666 C CA . LYS A 1 84 ? -15.189 -0.912 2.532 1.00 96.38 84 LYS A CA 1
ATOM 667 C C . LYS A 1 84 ? -15.948 -1.550 3.702 1.00 96.38 84 LYS A C 1
ATOM 669 O O . LYS A 1 84 ? -16.190 -0.886 4.702 1.00 96.38 84 LYS A O 1
ATOM 674 N N . ARG A 1 85 ? -16.198 -2.862 3.642 1.00 96.75 85 ARG A N 1
ATOM 675 C CA . ARG A 1 85 ? -16.862 -3.610 4.722 1.00 96.75 85 ARG A CA 1
ATOM 676 C C . ARG A 1 85 ? -16.154 -3.477 6.076 1.00 96.75 85 ARG A C 1
ATOM 678 O O . ARG A 1 85 ? -16.807 -3.247 7.084 1.00 96.75 85 ARG A O 1
ATOM 685 N N . LYS A 1 86 ? -14.821 -3.592 6.110 1.00 96.56 86 LYS A N 1
ATOM 686 C CA . LYS A 1 86 ? -14.048 -3.438 7.358 1.00 96.56 86 LYS A CA 1
ATOM 687 C C . LYS A 1 86 ? -14.090 -2.007 7.894 1.00 96.56 86 LYS A C 1
ATOM 689 O O . LYS A 1 86 ? -14.014 -1.805 9.100 1.00 96.56 86 LYS A O 1
ATOM 694 N N . ILE A 1 87 ? -14.187 -1.017 7.008 1.00 97.00 87 ILE A N 1
ATOM 695 C CA . ILE A 1 87 ? -14.304 0.391 7.407 1.00 97.00 87 ILE A CA 1
ATOM 696 C C . ILE A 1 87 ? -15.618 0.611 8.150 1.00 97.00 87 ILE A C 1
ATOM 698 O O . ILE A 1 87 ? -15.628 1.279 9.178 1.00 97.00 87 ILE A O 1
ATOM 702 N N . GLU A 1 88 ? -16.704 0.030 7.644 1.00 96.62 88 GLU A N 1
ATOM 703 C CA . GLU A 1 88 ? -18.031 0.098 8.258 1.00 96.62 88 GLU A CA 1
ATOM 704 C C . GLU A 1 88 ? -18.084 -0.670 9.586 1.00 96.62 88 GLU A C 1
ATOM 706 O O . GLU A 1 88 ? -18.596 -0.149 10.572 1.00 96.62 88 GLU A O 1
ATOM 711 N N . GLU A 1 89 ? -17.494 -1.866 9.641 1.00 96.88 89 GLU A N 1
ATOM 712 C CA . GLU A 1 89 ? -17.446 -2.717 10.839 1.00 96.88 89 GLU A CA 1
ATOM 713 C C . GLU A 1 89 ? -16.786 -2.017 12.042 1.00 96.88 89 GLU A C 1
ATOM 715 O O . GLU A 1 89 ? -17.313 -2.057 13.160 1.00 96.88 89 GLU A O 1
ATOM 720 N N . TYR A 1 90 ? -15.671 -1.322 11.801 1.00 96.94 90 TYR A N 1
ATOM 721 C CA . TYR A 1 90 ? -14.847 -0.688 12.838 1.00 96.94 90 TYR A CA 1
ATOM 722 C C . TYR A 1 90 ? -14.953 0.844 12.880 1.00 96.94 90 TYR A C 1
ATOM 724 O O . TYR A 1 90 ? -14.163 1.500 13.558 1.00 96.94 90 TYR A O 1
ATOM 732 N N . SER A 1 91 ? -15.919 1.431 12.170 1.00 96.00 91 SER A N 1
ATOM 733 C CA . SER A 1 91 ? -16.147 2.884 12.121 1.00 96.00 91 SER A CA 1
ATOM 734 C C . SER A 1 91 ? -14.895 3.706 11.755 1.00 96.00 91 SER A C 1
ATOM 736 O O . SER A 1 91 ? -14.584 4.726 12.373 1.00 96.00 91 SER A O 1
ATOM 738 N N . LEU A 1 92 ? -14.154 3.259 10.736 1.00 96.31 92 LEU A N 1
ATOM 739 C CA . LEU A 1 92 ? -12.866 3.838 10.327 1.00 96.31 92 LEU A CA 1
ATOM 740 C C . LEU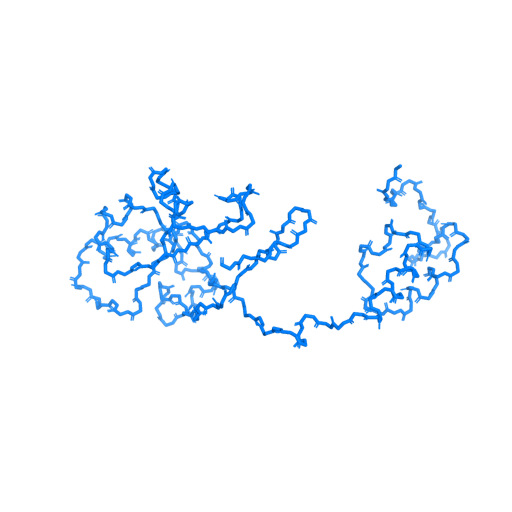 A 1 92 ? -12.989 4.951 9.271 1.00 96.31 92 LEU A C 1
ATOM 742 O O . LEU A 1 92 ? -11.974 5.400 8.748 1.00 96.31 92 LEU A O 1
ATOM 746 N N . GLN A 1 93 ? -14.198 5.414 8.936 1.00 95.69 93 GLN A N 1
ATOM 747 C CA . GLN A 1 93 ? -14.458 6.305 7.790 1.00 95.69 93 GLN A CA 1
ATOM 748 C C . GLN A 1 93 ? -13.631 7.601 7.827 1.00 95.69 93 GLN A C 1
ATOM 750 O O . GLN A 1 93 ? -13.279 8.140 6.783 1.00 95.69 93 GLN A O 1
ATOM 755 N N . LYS A 1 94 ? -13.298 8.094 9.026 1.00 94.81 94 LYS A N 1
ATOM 756 C CA . LYS A 1 94 ? -12.510 9.323 9.231 1.00 94.81 94 LYS A CA 1
ATOM 757 C C . LYS A 1 94 ? -10.997 9.127 9.084 1.00 94.81 94 LYS A C 1
ATOM 759 O O . LYS A 1 94 ? -10.261 10.106 9.048 1.00 94.81 94 LYS A O 1
ATOM 764 N N . TYR A 1 95 ? -10.538 7.880 9.037 1.00 95.38 95 TYR A N 1
ATOM 765 C CA . TYR A 1 95 ? -9.128 7.501 9.125 1.00 95.38 95 TYR A CA 1
ATOM 766 C C . TYR A 1 95 ? -8.679 6.707 7.903 1.00 95.38 95 TYR A C 1
ATOM 768 O O . TYR A 1 95 ? -7.803 5.856 8.017 1.00 95.38 95 TYR A O 1
ATOM 776 N N . VAL A 1 96 ? -9.305 6.918 6.745 1.00 95.44 96 VAL A N 1
ATOM 777 C CA . VAL A 1 96 ? -9.002 6.149 5.537 1.00 95.44 96 VAL A CA 1
ATOM 778 C C . VAL A 1 96 ? -8.705 7.034 4.340 1.00 95.44 96 VAL A C 1
ATOM 780 O O . VAL A 1 96 ? -9.340 8.065 4.139 1.00 95.44 96 VAL A O 1
ATOM 783 N N . SER A 1 97 ? -7.772 6.570 3.514 1.00 93.31 97 SER A N 1
ATOM 784 C CA . SER A 1 97 ? -7.408 7.187 2.238 1.00 93.31 97 SER A CA 1
ATOM 785 C C . SER A 1 97 ? -7.377 6.126 1.134 1.00 93.31 97 SER A C 1
ATOM 787 O O . SER A 1 97 ? -6.955 5.000 1.405 1.00 93.31 97 SER A O 1
ATOM 789 N N . PRO A 1 98 ? -7.783 6.435 -0.110 1.00 92.50 98 PRO A N 1
ATOM 790 C CA . PRO A 1 98 ? -7.682 5.500 -1.231 1.00 92.50 98 PRO A CA 1
ATOM 791 C C . PRO A 1 98 ? -6.253 4.976 -1.439 1.00 92.50 98 PRO A C 1
ATOM 793 O O . PRO A 1 98 ? -5.281 5.724 -1.317 1.00 92.50 98 PRO A O 1
ATOM 796 N N . ILE A 1 99 ? -6.112 3.688 -1.759 1.00 91.88 99 ILE A N 1
ATOM 797 C CA . ILE A 1 99 ? -4.821 3.068 -2.082 1.00 91.88 99 ILE A CA 1
ATOM 798 C C . ILE A 1 99 ? -4.992 1.870 -3.016 1.00 91.88 99 ILE A C 1
ATOM 800 O O . ILE A 1 99 ? -5.973 1.133 -2.950 1.00 91.88 99 ILE A O 1
ATOM 804 N N . ILE A 1 100 ? -3.966 1.604 -3.821 1.00 89.50 100 ILE A N 1
ATOM 805 C CA . ILE A 1 100 ? -3.881 0.398 -4.642 1.00 89.50 100 ILE A CA 1
ATOM 806 C C . ILE A 1 100 ? -2.904 -0.582 -3.988 1.00 89.50 100 ILE A C 1
ATOM 808 O O . ILE A 1 100 ? -1.703 -0.327 -3.898 1.00 89.50 100 ILE A O 1
ATOM 812 N N . GLN A 1 101 ? -3.412 -1.724 -3.517 1.00 89.06 101 GLN A N 1
ATOM 813 C CA . GLN A 1 101 ? -2.608 -2.676 -2.744 1.00 89.06 101 GLN A CA 1
ATOM 814 C C . GLN A 1 101 ? -1.586 -3.447 -3.597 1.00 89.06 101 GLN A C 1
ATOM 816 O O . GLN A 1 101 ? -0.473 -3.721 -3.138 1.00 89.06 101 GLN A O 1
ATOM 821 N N . LYS A 1 102 ? -1.977 -3.879 -4.804 1.00 86.31 102 LYS A N 1
ATOM 822 C CA . LYS A 1 102 ? -1.191 -4.777 -5.667 1.00 86.31 102 LYS A CA 1
ATOM 823 C C . LYS A 1 102 ? -1.477 -4.499 -7.142 1.00 86.31 102 LYS A C 1
ATOM 825 O O . LYS A 1 102 ? -2.616 -4.232 -7.502 1.00 86.31 102 LYS A O 1
ATOM 830 N N . SER A 1 103 ? -0.469 -4.687 -7.996 1.00 81.31 103 SER A N 1
ATOM 831 C CA . SER A 1 103 ? -0.588 -4.555 -9.459 1.00 81.31 103 SER A CA 1
ATOM 832 C C . SER A 1 103 ? -1.600 -5.510 -10.094 1.00 81.31 103 SER A C 1
ATOM 834 O O . SER A 1 103 ? -2.154 -5.222 -11.148 1.00 81.31 103 SER A O 1
ATOM 836 N N . GLN A 1 104 ? -1.866 -6.650 -9.450 1.00 80.88 104 GLN A N 1
ATOM 837 C CA . GLN A 1 104 ? -2.826 -7.640 -9.945 1.00 80.88 104 GLN A CA 1
ATOM 838 C C . GLN A 1 104 ? -4.272 -7.131 -9.974 1.00 80.88 104 GLN A C 1
ATOM 840 O O . GLN A 1 104 ? -5.106 -7.731 -10.637 1.00 80.88 104 GLN A O 1
ATOM 845 N N . PHE A 1 105 ? -4.577 -6.048 -9.260 1.00 80.50 105 PHE A N 1
ATOM 846 C CA . PHE A 1 105 ? -5.928 -5.501 -9.197 1.00 80.50 105 PHE A CA 1
ATOM 847 C C . PHE A 1 105 ? -6.309 -4.664 -10.426 1.00 80.50 105 PHE A C 1
ATOM 849 O O . PHE A 1 105 ? -7.471 -4.317 -10.548 1.00 80.50 105 PHE A O 1
ATOM 856 N N . PHE A 1 106 ? -5.381 -4.368 -11.345 1.00 74.31 106 PHE A N 1
ATOM 857 C CA . PHE A 1 106 ? -5.678 -3.553 -12.534 1.00 74.31 106 PHE A CA 1
ATOM 858 C C . PHE A 1 106 ? -4.869 -3.987 -13.780 1.00 74.31 106 PHE A C 1
ATOM 860 O O . PHE A 1 106 ? -4.411 -3.177 -14.578 1.00 74.31 106 PHE A O 1
ATOM 867 N N . GLN A 1 107 ? -4.673 -5.296 -13.972 1.00 65.88 107 GLN A N 1
ATOM 868 C CA . GLN A 1 107 ? -3.716 -5.857 -14.948 1.00 65.88 107 GLN A CA 1
ATOM 869 C C . GLN A 1 107 ? -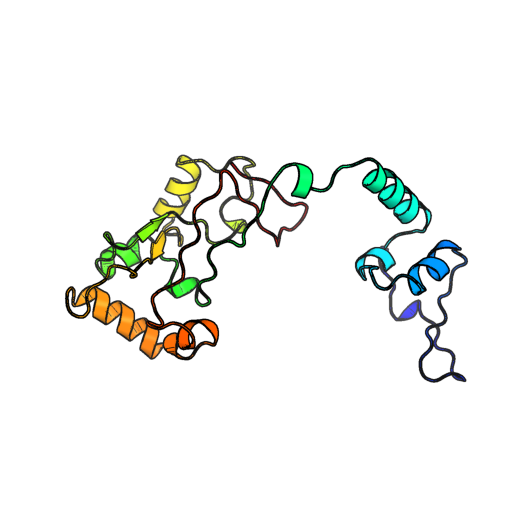3.897 -5.398 -16.406 1.00 65.88 107 GLN A C 1
ATOM 871 O O . GLN A 1 107 ? -2.900 -5.318 -17.138 1.00 65.88 107 GLN A O 1
ATOM 876 N N . ASN A 1 108 ? -5.132 -5.087 -16.801 1.00 66.81 108 ASN A N 1
ATOM 877 C CA . ASN A 1 108 ? -5.507 -4.899 -18.202 1.00 66.81 108 ASN A CA 1
ATOM 878 C C . ASN A 1 108 ? -5.392 -3.447 -18.682 1.00 66.81 108 ASN A C 1
ATOM 880 O O . ASN A 1 108 ? -5.268 -3.227 -19.884 1.00 66.81 108 ASN A O 1
ATOM 884 N N . ASN A 1 109 ? -5.347 -2.471 -17.769 1.00 67.00 109 ASN A N 1
ATOM 885 C CA . ASN A 1 109 ? -5.410 -1.057 -18.130 1.00 67.00 109 ASN A CA 1
ATOM 886 C C . ASN A 1 109 ? -4.062 -0.360 -17.887 1.00 67.00 109 ASN A C 1
ATOM 888 O O . ASN A 1 109 ? -3.391 -0.561 -16.872 1.00 67.00 109 ASN A O 1
ATOM 892 N N . ILE A 1 110 ? -3.633 0.455 -18.855 1.00 69.75 110 ILE A N 1
ATOM 893 C CA . ILE A 1 110 ? -2.440 1.312 -18.721 1.00 69.75 110 ILE A CA 1
ATOM 894 C C . ILE A 1 110 ? -2.765 2.524 -17.839 1.00 69.75 110 ILE A C 1
ATOM 896 O O . ILE A 1 110 ? -1.917 2.986 -17.082 1.00 69.75 110 ILE A O 1
ATOM 900 N N . VAL A 1 111 ? -4.005 3.002 -17.893 1.00 77.50 111 VAL A N 1
ATOM 901 C CA . VAL A 1 111 ? -4.514 4.100 -17.069 1.00 77.50 111 VAL A CA 1
ATOM 902 C C . VAL A 1 111 ? -5.390 3.501 -15.980 1.00 77.50 111 VAL A C 1
ATOM 904 O O . VAL A 1 111 ? -6.242 2.677 -16.290 1.00 77.50 111 VAL A O 1
ATOM 907 N N . PHE A 1 112 ? -5.160 3.889 -14.727 1.00 79.44 112 PHE A N 1
ATOM 908 C CA . PHE A 1 112 ? -6.019 3.504 -13.611 1.00 79.44 112 PHE A CA 1
ATOM 909 C C . PHE A 1 112 ? -6.929 4.682 -13.289 1.00 79.44 112 PHE A C 1
ATOM 911 O O . PHE A 1 112 ? -6.446 5.736 -12.882 1.00 79.44 112 PHE A O 1
ATOM 918 N N . ASN A 1 113 ? -8.229 4.521 -13.500 1.00 84.56 113 ASN A N 1
ATOM 919 C CA . ASN A 1 113 ? -9.201 5.594 -13.333 1.00 84.56 113 ASN A CA 1
ATOM 920 C C . ASN A 1 113 ? -10.154 5.334 -12.153 1.00 84.56 113 ASN A C 1
ATOM 922 O O . ASN A 1 113 ? -10.078 4.329 -11.443 1.00 84.56 113 ASN A O 1
ATOM 926 N N . GLU A 1 114 ? -11.077 6.268 -11.937 1.00 87.06 114 GLU A N 1
ATOM 927 C CA . GLU A 1 114 ? -12.058 6.178 -10.857 1.00 87.06 114 GLU A CA 1
ATOM 928 C C . GLU A 1 114 ? -13.023 4.991 -11.019 1.00 87.06 114 GLU A C 1
ATOM 930 O O . GLU A 1 114 ? -13.396 4.368 -10.026 1.00 87.06 114 GLU A O 1
ATOM 935 N N . SER A 1 115 ? -13.395 4.622 -12.251 1.00 88.31 115 SER A N 1
ATOM 936 C CA . SER A 1 115 ? -14.243 3.446 -12.484 1.00 88.31 115 SER A CA 1
ATOM 937 C C . SER A 1 115 ? -13.546 2.141 -12.097 1.00 88.31 115 SER A C 1
ATOM 939 O O . SER A 1 115 ? -14.169 1.315 -11.431 1.00 88.31 115 SER A O 1
ATOM 941 N N . ASP A 1 116 ? -12.246 2.004 -12.389 1.00 87.88 116 ASP A N 1
ATOM 942 C CA . ASP A 1 116 ? -11.444 0.850 -11.962 1.00 87.88 116 ASP A CA 1
ATOM 943 C C . ASP A 1 116 ? -11.390 0.774 -10.426 1.00 87.88 116 ASP A C 1
ATOM 945 O O . ASP A 1 116 ? -11.558 -0.287 -9.821 1.00 87.88 116 ASP A O 1
ATOM 949 N N . PHE A 1 117 ? -11.195 1.919 -9.761 1.00 90.31 117 PHE A N 1
ATOM 950 C CA . PHE A 1 117 ? -11.201 1.985 -8.300 1.00 90.31 117 PHE A CA 1
ATOM 951 C C . PHE A 1 117 ? -12.558 1.582 -7.711 1.00 90.31 117 PHE A C 1
ATOM 953 O O . PHE A 1 117 ? -12.615 0.789 -6.768 1.00 90.31 117 PHE A O 1
ATOM 960 N N . ASN A 1 118 ? -13.652 2.084 -8.282 1.00 91.75 118 ASN A N 1
ATOM 961 C CA . ASN A 1 118 ? -15.004 1.758 -7.841 1.00 91.75 118 ASN A CA 1
ATOM 962 C C . ASN A 1 118 ? -15.324 0.273 -8.033 1.00 91.75 118 ASN A C 1
ATOM 964 O O . ASN A 1 118 ? -15.937 -0.329 -7.153 1.00 91.75 118 ASN A O 1
ATOM 968 N N . GLU A 1 119 ? -14.856 -0.357 -9.111 1.00 91.62 119 GLU A N 1
ATOM 969 C CA . GLU A 1 119 ? -14.994 -1.802 -9.307 1.00 91.62 119 GLU A CA 1
ATOM 970 C C . GLU A 1 119 ? -14.292 -2.597 -8.194 1.00 91.62 119 GLU A C 1
ATOM 972 O O . GLU A 1 119 ? -14.866 -3.544 -7.643 1.00 91.62 119 GLU A O 1
ATOM 977 N N . LEU A 1 120 ? -13.090 -2.176 -7.782 1.00 91.31 120 LEU A N 1
ATOM 978 C CA . LEU A 1 120 ? -12.379 -2.789 -6.655 1.00 91.31 120 LEU A CA 1
ATOM 979 C C . LEU A 1 120 ? -13.150 -2.643 -5.344 1.00 91.31 120 LEU A C 1
ATOM 981 O O . LEU A 1 120 ? -13.251 -3.604 -4.575 1.00 91.31 120 LEU A O 1
ATOM 985 N N . VAL A 1 121 ? -13.696 -1.455 -5.087 1.00 93.81 121 VAL A N 1
ATOM 986 C CA . VAL A 1 121 ? -14.495 -1.174 -3.889 1.00 93.81 121 VAL A CA 1
ATOM 987 C C . VAL A 1 121 ? -15.773 -2.013 -3.876 1.00 93.81 121 VAL A C 1
ATOM 989 O O . VAL A 1 121 ? -16.060 -2.658 -2.865 1.00 93.81 121 VAL A O 1
ATOM 992 N N . ASN A 1 122 ? -16.497 -2.069 -4.995 1.00 93.75 122 ASN A N 1
ATOM 993 C CA . ASN A 1 122 ? -17.731 -2.844 -5.152 1.00 93.75 122 ASN A CA 1
ATOM 994 C C . ASN A 1 122 ? -17.476 -4.351 -5.033 1.00 93.75 122 ASN A C 1
ATOM 996 O O . ASN A 1 122 ? -18.266 -5.075 -4.434 1.00 93.75 122 ASN A O 1
ATOM 1000 N N . SER A 1 123 ? -16.313 -4.813 -5.495 1.00 92.88 123 SER A N 1
ATOM 1001 C CA . SER A 1 123 ? -15.837 -6.190 -5.322 1.00 92.88 123 SER A CA 1
ATOM 1002 C C . SER A 1 123 ? -15.286 -6.480 -3.916 1.00 92.88 123 SER A C 1
ATOM 1004 O O . SER A 1 123 ? -14.672 -7.527 -3.691 1.00 92.88 123 SER A O 1
ATOM 1006 N N . ASN A 1 124 ? -15.449 -5.546 -2.969 1.00 93.69 124 ASN A N 1
ATOM 1007 C CA . ASN A 1 124 ? -14.968 -5.613 -1.589 1.00 93.69 124 ASN A CA 1
ATOM 1008 C C . ASN A 1 124 ? -13.465 -5.950 -1.483 1.00 93.69 124 ASN A C 1
ATOM 1010 O O . ASN A 1 124 ? -13.020 -6.616 -0.542 1.00 93.69 124 ASN A O 1
ATOM 1014 N N . LYS A 1 125 ? -12.661 -5.502 -2.455 1.00 94.31 125 LYS A N 1
ATOM 1015 C CA . LYS A 1 125 ? -11.203 -5.641 -2.406 1.00 94.31 125 LYS A CA 1
ATOM 1016 C C . LYS A 1 125 ? -10.608 -4.641 -1.401 1.00 94.31 125 LYS A C 1
ATOM 1018 O O . LYS A 1 125 ? -11.239 -3.636 -1.068 1.00 94.31 125 LYS A O 1
ATOM 1023 N N . PRO A 1 126 ? -9.401 -4.909 -0.870 1.00 95.00 126 PRO A N 1
ATOM 1024 C CA . PRO A 1 126 ? -8.695 -3.952 -0.025 1.00 95.00 126 PRO A CA 1
ATOM 1025 C C . PRO A 1 126 ? -8.240 -2.734 -0.839 1.00 95.00 126 PRO A C 1
ATOM 1027 O O . PRO A 1 126 ? -7.254 -2.817 -1.576 1.00 95.00 126 PRO A O 1
ATOM 1030 N N . SER A 1 127 ? -8.955 -1.621 -0.680 1.00 95.38 127 SER A N 1
ATOM 1031 C CA . SER A 1 127 ? -8.809 -0.408 -1.504 1.00 95.38 127 SER A CA 1
ATOM 1032 C C . SER A 1 127 ? -8.560 0.860 -0.683 1.00 95.38 127 SER A C 1
ATOM 1034 O O . SER A 1 127 ? -8.380 1.939 -1.243 1.00 95.38 127 SER A O 1
ATOM 1036 N N . TYR A 1 128 ? -8.536 0.750 0.647 1.00 96.12 128 TYR A N 1
ATOM 1037 C CA . TYR A 1 128 ? -8.373 1.890 1.544 1.00 96.12 128 TYR A CA 1
ATOM 1038 C C . TYR A 1 128 ? -7.246 1.650 2.536 1.00 96.12 128 TYR A C 1
ATOM 1040 O O . TYR A 1 128 ? -7.201 0.622 3.203 1.00 96.12 128 TYR A O 1
ATOM 1048 N N . PHE A 1 129 ? -6.340 2.610 2.641 1.00 96.31 129 PHE A N 1
ATOM 1049 C CA . PHE A 1 129 ? -5.279 2.651 3.629 1.00 96.31 129 PHE A CA 1
ATOM 1050 C C . PHE A 1 129 ? -5.775 3.309 4.916 1.00 96.31 129 PHE A C 1
ATOM 1052 O O . PHE A 1 129 ? -6.389 4.368 4.854 1.00 96.31 129 PHE A O 1
ATOM 1059 N N . ILE A 1 130 ? -5.476 2.703 6.064 1.00 96.19 130 ILE A N 1
ATOM 1060 C CA . ILE A 1 130 ? -5.811 3.233 7.387 1.00 96.19 130 ILE A CA 1
ATOM 1061 C C . ILE A 1 130 ? -4.706 4.174 7.875 1.00 96.19 130 ILE A C 1
ATOM 1063 O O . ILE A 1 130 ? -3.558 3.764 8.065 1.00 96.19 130 ILE A O 1
ATOM 1067 N N . ASP A 1 131 ? -5.089 5.413 8.156 1.00 94.62 131 ASP A N 1
ATOM 1068 C CA . ASP A 1 131 ? -4.258 6.485 8.683 1.00 94.62 131 ASP A CA 1
ATOM 1069 C C . ASP A 1 131 ? -4.789 6.987 10.033 1.00 94.62 131 ASP A C 1
ATOM 1071 O O . ASP A 1 131 ? -5.619 7.891 10.130 1.00 94.62 131 ASP A O 1
ATOM 1075 N N . LEU A 1 132 ? -4.266 6.393 11.104 1.00 94.31 132 LEU A N 1
ATOM 1076 C CA . LEU A 1 132 ? -4.604 6.742 12.484 1.00 94.31 132 LEU A CA 1
ATOM 1077 C C . LEU A 1 132 ? -3.659 7.802 13.074 1.00 94.31 132 LEU A C 1
ATOM 1079 O O . LEU A 1 132 ? -3.550 7.912 14.293 1.00 94.31 132 LEU A O 1
ATOM 1083 N N . SER A 1 133 ? -2.951 8.593 12.254 1.00 92.19 133 SER A N 1
ATOM 1084 C CA . SER A 1 133 ? -2.017 9.605 12.775 1.00 92.19 133 SER A CA 1
ATOM 1085 C C . SER A 1 133 ? -2.702 10.670 13.638 1.00 92.19 133 SER A C 1
ATOM 1087 O O . SER A 1 133 ? -2.078 11.217 14.539 1.00 92.19 133 SER A O 1
ATOM 1089 N N . GLY A 1 134 ? -3.966 10.981 13.333 1.00 90.81 134 GLY A N 1
ATOM 1090 C CA . GLY A 1 134 ? -4.800 11.936 14.072 1.00 90.81 134 GLY A CA 1
ATOM 1091 C C . GLY A 1 134 ? -5.775 11.282 15.053 1.00 90.81 134 GLY A C 1
ATOM 1092 O O . GLY A 1 134 ? -6.679 11.953 15.543 1.00 90.81 134 GLY A O 1
ATOM 1093 N N . TYR A 1 135 ? -5.650 9.976 15.301 1.00 94.19 135 TYR A N 1
ATOM 1094 C CA . TYR A 1 135 ? -6.533 9.277 16.227 1.00 94.19 135 TYR A CA 1
ATOM 1095 C C . TYR A 1 135 ? -6.200 9.639 17.680 1.00 94.19 135 TYR A C 1
ATOM 1097 O O . TYR A 1 135 ? -5.045 9.565 18.105 1.00 94.19 135 TYR A O 1
ATOM 1105 N N . ILE A 1 136 ? -7.229 10.008 18.446 1.00 92.19 136 ILE A N 1
ATOM 1106 C CA . ILE A 1 136 ? -7.128 10.250 19.886 1.00 92.19 136 ILE A CA 1
ATOM 1107 C C . ILE A 1 136 ? -7.517 8.954 20.594 1.00 92.19 136 ILE A C 1
ATOM 1109 O O . ILE A 1 136 ? -8.619 8.443 20.390 1.00 92.19 136 ILE A O 1
ATOM 1113 N N . LYS A 1 137 ? -6.619 8.419 21.423 1.00 89.44 137 LYS A N 1
ATOM 1114 C CA . LYS A 1 137 ? -6.858 7.170 22.157 1.00 89.44 137 LYS A CA 1
ATOM 1115 C C . LYS A 1 137 ? -8.139 7.266 22.993 1.00 89.44 137 LYS A C 1
ATOM 1117 O O . LYS A 1 137 ? -8.382 8.294 23.620 1.00 89.44 137 LYS A O 1
ATOM 1122 N N . ASN A 1 138 ? -8.927 6.193 23.007 1.00 90.31 138 ASN A N 1
ATOM 1123 C CA . ASN A 1 138 ? -10.236 6.083 23.657 1.00 90.31 138 ASN A CA 1
ATOM 1124 C C . ASN A 1 138 ? -11.331 7.014 23.098 1.00 90.31 138 ASN A C 1
ATOM 1126 O O . ASN A 1 138 ? -12.383 7.144 23.717 1.00 90.31 138 ASN A O 1
ATOM 1130 N N . SER A 1 139 ? -11.130 7.653 21.938 1.00 91.25 139 SER A N 1
ATOM 1131 C CA . SER A 1 139 ? -12.191 8.461 21.308 1.00 91.25 139 SER A CA 1
ATOM 1132 C C . SER A 1 139 ? -13.242 7.624 20.568 1.00 91.25 139 SER A C 1
ATOM 1134 O O . SER A 1 139 ? -14.319 8.132 20.259 1.00 91.25 139 SER A O 1
ATOM 1136 N N . SER A 1 140 ? -12.956 6.347 20.279 1.00 94.88 140 SER A N 1
ATOM 1137 C CA . SER A 1 140 ? -13.908 5.422 19.662 1.00 94.88 140 SER A CA 1
ATOM 1138 C C . SER A 1 140 ? -13.643 3.975 20.073 1.00 94.88 140 SER A C 1
ATOM 1140 O O . SER A 1 140 ? -12.594 3.420 19.756 1.00 94.88 140 SER A O 1
ATOM 1142 N N . GLU A 1 141 ? -14.625 3.336 20.709 1.00 96.06 141 GLU A N 1
ATOM 1143 C CA . GLU A 1 141 ? -14.545 1.925 21.117 1.00 96.06 141 GLU A CA 1
ATOM 1144 C C . GLU A 1 141 ? -14.292 0.986 19.926 1.00 96.06 141 GLU A C 1
ATOM 1146 O O . GLU A 1 141 ? -13.428 0.117 19.989 1.00 96.06 141 GLU A O 1
ATOM 1151 N N . ARG A 1 142 ? -14.953 1.236 18.787 1.00 96.94 142 ARG A N 1
ATOM 1152 C CA . ARG A 1 142 ? -14.781 0.442 17.558 1.00 96.94 142 ARG A CA 1
ATOM 1153 C C . ARG A 1 142 ? -13.356 0.505 17.006 1.00 96.94 142 ARG A C 1
ATOM 1155 O O . ARG A 1 142 ? -12.836 -0.503 16.532 1.00 96.94 142 ARG A O 1
ATOM 1162 N N . VAL A 1 143 ? -12.713 1.670 17.080 1.00 96.31 143 VAL A N 1
ATOM 1163 C CA . VAL A 1 143 ? -11.317 1.820 16.647 1.00 96.31 143 VAL A CA 1
ATOM 1164 C C . VAL A 1 143 ? -10.374 1.126 17.628 1.00 96.31 143 VAL A C 1
ATOM 1166 O O . VAL A 1 143 ? -9.429 0.469 17.195 1.00 96.31 143 VAL A O 1
ATOM 1169 N N . GLU A 1 144 ? -10.636 1.203 18.935 1.00 96.50 144 GLU A N 1
ATOM 1170 C CA . GLU A 1 144 ? -9.852 0.461 19.931 1.00 96.50 144 GLU A CA 1
ATOM 1171 C C . GLU A 1 144 ? -9.962 -1.055 19.726 1.00 96.50 144 GLU A C 1
ATOM 1173 O O . GLU A 1 144 ? -8.950 -1.752 19.773 1.00 96.50 144 GLU A O 1
ATOM 1178 N N . ASP A 1 145 ? -11.148 -1.583 19.424 1.00 97.31 145 ASP A N 1
ATOM 1179 C CA . ASP A 1 145 ? -11.321 -3.010 19.130 1.00 97.31 145 ASP A CA 1
ATOM 1180 C C . ASP A 1 145 ? -10.552 -3.438 17.877 1.00 97.31 145 ASP A C 1
ATOM 1182 O O . ASP A 1 145 ? -9.952 -4.517 17.838 1.00 97.31 145 ASP A O 1
ATOM 1186 N N . TYR A 1 146 ? -10.479 -2.559 16.878 1.00 97.31 146 TYR A N 1
ATOM 1187 C CA . TYR A 1 146 ? -9.640 -2.776 15.709 1.00 97.31 146 TYR A CA 1
ATOM 1188 C C . TYR A 1 146 ? -8.142 -2.810 16.054 1.00 97.31 146 TYR A C 1
ATOM 1190 O O . TYR A 1 146 ? -7.392 -3.642 15.535 1.00 97.31 146 TYR A O 1
ATOM 1198 N N . LEU A 1 147 ? -7.685 -1.936 16.955 1.00 96.56 147 LEU A N 1
ATOM 1199 C CA . LEU A 1 147 ? -6.302 -1.938 17.431 1.00 96.56 147 LEU A CA 1
ATOM 1200 C C . LEU A 1 147 ? -5.985 -3.196 18.247 1.00 96.56 147 LEU A C 1
ATOM 1202 O O . LEU A 1 147 ? -4.959 -3.827 17.986 1.00 96.56 147 LEU A O 1
ATOM 1206 N N . LYS A 1 148 ? -6.885 -3.622 19.141 1.00 96.94 148 LYS A N 1
ATOM 1207 C CA . LYS A 1 148 ? -6.763 -4.881 19.897 1.00 96.94 148 LYS A CA 1
ATOM 1208 C C . LYS A 1 148 ? -6.663 -6.092 18.971 1.00 96.94 148 LYS A C 1
ATOM 1210 O O . LYS A 1 148 ? -5.856 -6.984 19.223 1.00 96.94 148 LYS A O 1
ATOM 1215 N N . LEU A 1 149 ? -7.419 -6.117 17.868 1.00 96.88 149 LEU A N 1
ATOM 1216 C CA . LEU A 1 149 ? -7.282 -7.151 16.836 1.00 96.88 149 LEU A CA 1
ATOM 1217 C C . LEU A 1 149 ? -5.868 -7.163 16.234 1.00 96.88 149 LEU A C 1
ATOM 1219 O O . LEU A 1 149 ? -5.289 -8.220 15.999 1.00 96.88 149 LEU A O 1
ATOM 1223 N N . GLY A 1 150 ? -5.281 -5.999 15.968 1.00 96.31 150 GLY A N 1
ATOM 1224 C CA . GLY A 1 150 ? -3.901 -5.937 15.490 1.00 96.31 150 GLY A CA 1
ATOM 1225 C C . GLY A 1 150 ? -2.881 -6.383 16.542 1.00 96.31 150 GLY A C 1
ATOM 1226 O O . GLY A 1 150 ? -1.852 -6.973 16.202 1.00 96.31 150 GLY A O 1
ATOM 1227 N N . GLU A 1 151 ? -3.166 -6.149 17.820 1.00 96.69 151 GLU A N 1
ATOM 1228 C CA . GLU A 1 151 ? -2.333 -6.604 18.931 1.00 96.69 151 GLU A CA 1
ATOM 1229 C C . GLU A 1 151 ? -2.399 -8.118 19.131 1.00 96.69 151 GLU A C 1
ATOM 1231 O O . GLU A 1 151 ? -1.343 -8.736 19.277 1.00 96.69 151 GLU A O 1
ATOM 1236 N N . SER A 1 152 ? -3.587 -8.723 19.035 1.00 97.25 152 SER A N 1
ATOM 1237 C CA . SER A 1 152 ? -3.770 -10.179 19.113 1.00 97.25 152 SER A CA 1
ATOM 1238 C C . SER A 1 152 ? -3.104 -10.924 17.952 1.00 97.25 152 SER A C 1
ATOM 1240 O O . SER A 1 152 ? -2.645 -12.049 18.117 1.00 97.25 152 SER A O 1
ATOM 1242 N N . LEU A 1 153 ? -2.964 -10.267 16.797 1.00 96.38 153 LEU A N 1
ATOM 1243 C CA . LEU A 1 153 ? -2.196 -10.746 15.641 1.00 96.38 153 LEU A CA 1
ATOM 1244 C C . LEU A 1 153 ? -0.686 -10.459 15.740 1.00 96.38 153 LEU A C 1
ATOM 1246 O O . LEU A 1 153 ? 0.043 -10.608 14.753 1.00 96.38 153 LEU A O 1
ATOM 1250 N N . GLU A 1 154 ? -0.222 -9.981 16.896 1.00 96.56 154 GLU A N 1
ATOM 1251 C CA . GLU A 1 154 ? 1.169 -9.625 17.185 1.00 96.56 154 GLU A CA 1
ATOM 1252 C C . GLU A 1 154 ? 1.778 -8.615 16.196 1.00 96.56 154 GLU A C 1
ATOM 1254 O O . GLU A 1 154 ? 2.997 -8.532 16.021 1.00 96.56 154 GLU A O 1
ATOM 1259 N N . LEU A 1 155 ? 0.947 -7.796 15.539 1.00 95.94 155 LEU A N 1
ATOM 1260 C CA . LEU A 1 155 ? 1.425 -6.839 14.537 1.00 95.94 155 LEU A CA 1
ATOM 1261 C C . LEU A 1 155 ? 2.342 -5.790 15.162 1.00 95.94 155 LEU A C 1
ATOM 1263 O O . LEU A 1 155 ? 3.329 -5.396 14.543 1.00 95.94 155 LEU A O 1
ATOM 1267 N N . HIS A 1 156 ? 2.062 -5.401 16.406 1.00 94.81 156 HIS A N 1
ATOM 1268 C CA . HIS A 1 156 ? 2.881 -4.488 17.199 1.00 94.81 156 HIS A CA 1
ATOM 1269 C C . HIS A 1 156 ? 4.323 -4.987 17.408 1.00 94.81 156 HIS A C 1
ATOM 1271 O O . HIS A 1 156 ? 5.239 -4.169 17.491 1.00 94.81 156 HIS A O 1
ATOM 1277 N N . LYS A 1 157 ? 4.552 -6.310 17.410 1.00 95.06 157 LYS A N 1
ATOM 1278 C CA . LYS A 1 157 ? 5.881 -6.926 17.570 1.00 95.06 157 LYS A CA 1
ATOM 1279 C C . LYS A 1 157 ? 6.680 -6.991 16.268 1.00 95.06 157 LYS A C 1
ATOM 1281 O O . LYS A 1 157 ? 7.878 -7.260 16.287 1.00 95.06 157 LYS A O 1
ATOM 1286 N N . ARG A 1 158 ? 6.051 -6.756 15.108 1.00 94.88 158 ARG A N 1
ATOM 1287 C CA . ARG A 1 158 ? 6.750 -6.814 13.815 1.00 94.88 158 ARG A CA 1
ATOM 1288 C C . ARG A 1 158 ? 7.814 -5.726 13.732 1.00 94.88 158 ARG A C 1
ATOM 1290 O O . ARG A 1 158 ? 7.567 -4.581 14.103 1.00 94.88 158 ARG A O 1
ATOM 1297 N N . TYR A 1 159 ? 8.943 -6.054 13.106 1.00 93.69 159 TYR A N 1
ATOM 1298 C CA . TYR A 1 159 ? 10.137 -5.202 13.020 1.00 93.69 159 TYR A CA 1
ATOM 1299 C C . TYR A 1 159 ? 9.864 -3.716 12.721 1.00 93.69 159 TYR A C 1
ATOM 1301 O O . TYR A 1 159 ? 10.387 -2.832 13.392 1.00 93.69 159 TYR A O 1
ATOM 1309 N N . LYS A 1 160 ? 9.036 -3.405 11.711 1.00 91.25 160 LYS A N 1
ATOM 1310 C CA . LYS A 1 160 ? 8.727 -2.005 11.363 1.00 91.25 160 LYS A CA 1
ATOM 1311 C C . LYS A 1 160 ? 7.713 -1.354 12.302 1.00 91.25 160 LYS A C 1
ATOM 1313 O O . LYS A 1 160 ? 7.751 -0.139 12.448 1.00 91.25 160 LYS A O 1
ATOM 1318 N N . CYS A 1 161 ? 6.800 -2.132 12.875 1.00 91.81 161 CYS A N 1
ATOM 1319 C CA . CYS A 1 161 ? 5.753 -1.644 13.764 1.00 91.81 161 CYS A CA 1
ATOM 1320 C C . CYS A 1 161 ? 6.333 -1.269 15.129 1.00 91.81 161 CYS A C 1
ATOM 1322 O O . CYS A 1 161 ? 6.083 -0.167 15.601 1.00 91.81 161 CYS A O 1
ATOM 1324 N N . GLN A 1 162 ? 7.199 -2.118 15.684 1.00 93.94 162 GLN A N 1
ATOM 1325 C CA . GLN A 1 162 ? 7.858 -1.893 16.974 1.00 93.94 162 GLN A CA 1
ATOM 1326 C C . GLN A 1 162 ? 8.723 -0.621 17.000 1.00 93.94 162 GLN A C 1
ATOM 1328 O O . GLN A 1 162 ? 8.895 0.002 18.039 1.00 93.94 162 GLN A O 1
ATOM 1333 N N . ARG A 1 163 ? 9.265 -0.210 15.848 1.00 93.12 163 ARG A N 1
ATOM 1334 C CA . ARG A 1 163 ? 10.131 0.976 15.724 1.00 93.12 163 ARG A CA 1
ATOM 1335 C C . ARG A 1 163 ? 9.367 2.298 15.604 1.00 93.12 163 ARG A C 1
ATOM 1337 O O . ARG A 1 163 ? 9.994 3.345 15.460 1.00 93.12 163 ARG A O 1
ATOM 1344 N N . ARG A 1 164 ? 8.034 2.269 15.593 1.00 92.69 164 ARG A N 1
ATOM 1345 C CA . ARG A 1 164 ? 7.189 3.470 15.536 1.00 92.69 164 ARG A CA 1
ATOM 1346 C C . ARG A 1 164 ? 6.789 3.863 16.954 1.00 92.69 164 ARG A C 1
ATOM 1348 O O . ARG A 1 164 ? 6.529 2.986 17.767 1.00 92.69 164 ARG A O 1
ATOM 1355 N N . LYS A 1 165 ? 6.651 5.170 17.219 1.00 91.62 165 LYS A N 1
ATOM 1356 C CA . LYS A 1 165 ? 6.131 5.677 18.506 1.00 91.62 165 LYS A CA 1
ATOM 1357 C C . LYS A 1 165 ? 4.782 5.037 18.854 1.00 91.62 165 LYS A C 1
ATOM 1359 O O . LYS A 1 165 ? 4.602 4.532 19.952 1.00 91.62 165 LYS A O 1
ATOM 1364 N N . ASN A 1 166 ? 3.880 5.018 17.873 1.00 93.12 166 ASN A N 1
ATOM 1365 C CA . ASN A 1 166 ? 2.640 4.257 17.908 1.00 93.12 166 ASN A CA 1
ATOM 1366 C C . ASN A 1 166 ? 2.732 3.192 16.813 1.00 93.12 166 ASN A C 1
ATOM 1368 O O . ASN A 1 166 ? 2.870 3.536 15.637 1.00 93.12 166 ASN A O 1
ATOM 1372 N N . TRP A 1 167 ? 2.660 1.909 17.172 1.00 94.56 167 TRP A N 1
ATOM 1373 C CA . TRP A 1 167 ? 2.900 0.804 16.231 1.00 94.56 167 TRP A CA 1
ATOM 1374 C C . TRP A 1 167 ? 1.949 0.827 15.016 1.00 94.56 167 TRP A C 1
ATOM 1376 O O . TRP A 1 167 ? 2.331 0.448 13.899 1.00 94.56 167 TRP A O 1
ATOM 1386 N N . TYR A 1 168 ? 0.735 1.340 15.234 1.00 94.06 168 TYR A N 1
ATOM 1387 C CA . TYR A 1 168 ? -0.339 1.490 14.255 1.00 94.06 168 TYR A CA 1
ATOM 1388 C C . TYR A 1 168 ? -0.255 2.775 13.408 1.00 94.06 168 TYR A C 1
ATOM 1390 O O . TYR A 1 168 ? -1.019 2.924 12.459 1.00 94.06 168 TYR A O 1
ATOM 1398 N N . VAL A 1 169 ? 0.670 3.701 13.685 1.00 94.56 169 VAL A N 1
ATOM 1399 C CA . VAL A 1 169 ? 0.840 4.924 12.879 1.00 94.56 169 VAL A CA 1
ATOM 1400 C C . VAL A 1 169 ? 1.917 4.700 11.824 1.00 94.56 169 VAL A C 1
ATOM 1402 O O . VAL A 1 169 ? 3.116 4.724 12.101 1.00 94.56 169 VAL A O 1
ATOM 1405 N N . VAL A 1 170 ? 1.491 4.460 10.587 1.00 93.81 170 VAL A N 1
ATOM 1406 C CA . VAL A 1 170 ? 2.389 4.283 9.441 1.00 93.81 170 VAL A CA 1
ATOM 1407 C C . VAL A 1 170 ? 2.849 5.663 8.935 1.00 93.81 170 VAL A C 1
ATOM 1409 O O . VAL A 1 170 ? 2.010 6.541 8.747 1.00 93.81 170 VAL A O 1
ATOM 1412 N N . PRO A 1 171 ? 4.155 5.880 8.677 1.00 90.31 171 PRO A N 1
ATOM 1413 C CA . PRO A 1 171 ? 4.638 7.137 8.107 1.00 90.31 171 PRO A CA 1
ATOM 1414 C C . PRO A 1 171 ? 3.966 7.463 6.768 1.00 90.31 171 PRO A C 1
ATOM 1416 O O . PRO A 1 171 ? 3.934 6.615 5.870 1.00 90.31 171 PRO A O 1
ATOM 1419 N N . LYS A 1 172 ? 3.456 8.692 6.630 1.00 83.69 172 LYS A N 1
ATOM 1420 C CA . LYS A 1 172 ? 2.817 9.151 5.393 1.00 83.69 172 LYS A CA 1
ATOM 1421 C C . LYS A 1 172 ? 3.857 9.366 4.299 1.00 83.69 172 LYS A C 1
ATOM 1423 O O . LYS A 1 172 ? 4.955 9.860 4.554 1.00 83.69 172 LYS A O 1
ATOM 1428 N N . VAL A 1 173 ? 3.473 9.031 3.074 1.00 85.31 173 VAL A N 1
ATOM 1429 C CA . VAL A 1 173 ? 4.216 9.373 1.862 1.00 85.31 173 VAL A CA 1
ATOM 1430 C C . VAL A 1 173 ? 3.276 10.212 1.001 1.00 85.31 173 VAL A C 1
ATOM 1432 O O . VAL A 1 173 ? 2.163 9.750 0.743 1.00 85.31 173 VAL A O 1
ATOM 1435 N N . PRO A 1 174 ? 3.668 11.430 0.588 1.00 83.56 174 PRO A N 1
ATOM 1436 C CA . PRO A 1 174 ? 2.830 12.236 -0.285 1.00 83.56 174 PRO A CA 1
ATOM 1437 C C . PRO A 1 174 ? 2.628 11.518 -1.628 1.00 83.56 174 PRO A C 1
ATOM 1439 O O . PRO A 1 174 ? 3.576 10.896 -2.127 1.00 83.56 174 PRO A O 1
ATOM 1442 N N . PRO A 1 175 ? 1.421 11.581 -2.216 1.00 83.06 175 PRO A N 1
ATOM 1443 C CA . PRO A 1 175 ? 1.191 11.034 -3.544 1.00 83.06 175 PRO A CA 1
ATOM 1444 C C . PRO A 1 175 ? 2.055 11.775 -4.572 1.00 83.06 175 PRO A C 1
ATOM 1446 O O . PRO A 1 175 ? 2.279 12.980 -4.461 1.00 83.06 175 PRO A O 1
ATOM 1449 N N . GLY A 1 176 ? 2.574 11.033 -5.549 1.00 86.12 176 GLY A N 1
ATOM 1450 C CA . GLY A 1 176 ? 3.220 11.611 -6.726 1.00 86.12 176 GLY A CA 1
ATOM 1451 C C . GLY A 1 176 ? 2.218 11.809 -7.860 1.00 86.12 176 GLY A C 1
ATOM 1452 O O . GLY A 1 176 ? 1.092 11.326 -7.786 1.00 86.12 176 GLY A O 1
ATOM 1453 N N . GLU A 1 177 ? 2.659 12.454 -8.940 1.00 87.88 177 GLU A N 1
ATOM 1454 C CA . GLU A 1 177 ? 1.871 12.577 -10.179 1.00 87.88 177 GLU A CA 1
ATOM 1455 C C . GLU A 1 177 ? 1.642 11.241 -10.889 1.00 87.88 177 GLU A C 1
ATOM 1457 O O . GLU A 1 177 ? 0.818 11.157 -11.786 1.00 87.88 177 GLU A O 1
ATOM 1462 N N . GLY A 1 178 ? 2.391 10.205 -10.525 1.00 87.62 178 GLY A N 1
ATOM 1463 C CA . GLY A 1 178 ? 2.222 8.870 -11.064 1.00 87.62 178 GLY A CA 1
ATOM 1464 C C . GLY A 1 178 ? 2.899 7.831 -10.187 1.00 87.62 178 GLY A C 1
ATOM 1465 O O . GLY A 1 178 ? 3.669 8.148 -9.273 1.00 87.62 178 GLY A O 1
ATOM 1466 N N . PHE A 1 179 ? 2.617 6.566 -10.466 1.00 87.69 179 PHE A N 1
ATOM 1467 C CA . PHE A 1 179 ? 3.184 5.436 -9.746 1.00 87.69 179 PHE A CA 1
ATOM 1468 C C . PHE A 1 179 ? 3.509 4.283 -10.692 1.00 87.69 179 PHE A C 1
ATOM 1470 O O . PHE A 1 179 ? 2.989 4.165 -11.798 1.00 87.69 179 PHE A O 1
ATOM 1477 N N . PHE A 1 180 ? 4.374 3.387 -10.231 1.00 86.38 180 PHE A N 1
ATOM 1478 C CA . PHE A 1 180 ? 4.632 2.118 -10.895 1.00 86.38 180 PHE A CA 1
ATOM 1479 C C . PHE A 1 180 ? 4.908 1.043 -9.849 1.00 86.38 180 PHE A C 1
ATOM 1481 O O . PHE A 1 180 ? 5.368 1.319 -8.736 1.00 86.38 180 PHE A O 1
ATOM 1488 N N . PHE A 1 181 ? 4.667 -0.212 -10.211 1.00 85.31 181 PHE A N 1
ATOM 1489 C CA . PHE A 1 181 ? 5.012 -1.342 -9.360 1.00 85.31 181 PHE A CA 1
ATOM 1490 C C . PHE A 1 181 ? 6.407 -1.852 -9.707 1.00 85.31 181 PHE A C 1
ATOM 1492 O O . PHE A 1 181 ? 6.646 -2.346 -10.806 1.00 85.31 181 PHE A O 1
ATOM 1499 N N . LYS A 1 182 ? 7.330 -1.794 -8.737 1.00 80.00 182 LYS A N 1
ATOM 1500 C CA . LYS A 1 182 ? 8.697 -2.320 -8.903 1.00 80.00 182 LYS A CA 1
ATOM 1501 C C . LYS A 1 182 ? 8.712 -3.797 -9.313 1.00 80.00 182 LYS A C 1
ATOM 1503 O O . LYS A 1 182 ? 9.568 -4.206 -10.086 1.00 80.00 182 LYS A O 1
ATOM 1508 N N . ARG A 1 183 ? 7.798 -4.601 -8.758 1.00 77.12 183 ARG A N 1
ATOM 1509 C CA . ARG A 1 183 ? 7.616 -6.007 -9.138 1.00 77.12 183 ARG A CA 1
ATOM 1510 C C . ARG A 1 183 ? 6.451 -6.097 -10.115 1.00 77.12 183 ARG A C 1
ATOM 1512 O O . ARG A 1 183 ? 5.294 -5.974 -9.718 1.00 77.12 183 ARG A O 1
ATOM 1519 N N . CYS A 1 184 ? 6.793 -6.291 -11.375 1.00 75.19 184 CYS A N 1
ATOM 1520 C CA . CYS A 1 184 ? 5.890 -6.487 -12.498 1.00 75.19 184 CYS A CA 1
ATOM 1521 C C . CYS A 1 184 ? 6.342 -7.739 -13.262 1.00 75.19 184 CYS A C 1
ATOM 1523 O O . CYS A 1 184 ? 7.487 -8.163 -13.110 1.00 75.19 184 CYS A O 1
ATOM 1525 N N . ASN A 1 185 ? 5.428 -8.364 -14.004 1.00 71.50 185 ASN A N 1
ATOM 1526 C CA . ASN A 1 185 ? 5.726 -9.610 -14.710 1.00 71.50 185 ASN A CA 1
ATOM 1527 C C . ASN A 1 185 ? 6.580 -9.354 -15.960 1.00 71.50 185 ASN A C 1
ATOM 1529 O O . ASN A 1 185 ? 7.653 -9.927 -16.100 1.00 71.50 185 ASN A O 1
ATOM 1533 N N . GLU A 1 186 ? 6.108 -8.464 -16.837 1.00 74.31 186 GLU A N 1
ATOM 1534 C CA . GLU A 1 186 ? 6.720 -8.238 -18.152 1.00 74.31 186 GLU A CA 1
ATOM 1535 C C . GLU A 1 186 ? 7.583 -6.977 -18.174 1.00 74.31 186 GLU A C 1
ATOM 1537 O O . GLU A 1 186 ? 8.794 -7.042 -18.368 1.00 74.31 186 GLU A O 1
ATOM 1542 N N . TYR A 1 187 ? 6.970 -5.819 -17.935 1.00 78.06 187 TYR A N 1
ATOM 1543 C CA . TYR A 1 187 ? 7.652 -4.532 -17.918 1.00 78.06 187 TYR A CA 1
ATOM 1544 C C . TYR A 1 187 ? 7.000 -3.578 -16.909 1.00 78.06 187 TYR A C 1
ATOM 1546 O O . TYR A 1 187 ? 5.809 -3.718 -16.599 1.00 78.06 187 TYR A O 1
ATOM 1554 N N . PRO A 1 188 ? 7.757 -2.601 -16.373 1.00 78.00 188 PRO A N 1
ATOM 1555 C CA . PRO A 1 188 ? 7.188 -1.561 -15.530 1.00 78.00 188 PRO A CA 1
ATOM 1556 C C . PRO A 1 188 ? 6.157 -0.755 -16.320 1.00 78.00 188 PRO A C 1
ATOM 1558 O O . PRO A 1 188 ? 6.472 -0.181 -17.360 1.00 78.00 188 PRO A O 1
ATOM 1561 N N . LYS A 1 189 ? 4.929 -0.700 -15.809 1.00 80.69 189 LYS A N 1
ATOM 1562 C CA . LYS A 1 189 ? 3.872 0.173 -16.318 1.00 80.69 189 LYS A CA 1
ATOM 1563 C C . LYS A 1 189 ? 3.839 1.430 -15.448 1.00 80.69 189 LYS A C 1
ATOM 1565 O O . LYS A 1 189 ? 3.791 1.321 -14.220 1.00 80.69 189 LYS A O 1
ATOM 1570 N N . LEU A 1 190 ? 3.948 2.597 -16.081 1.00 81.44 190 LEU A N 1
ATOM 1571 C CA . LEU A 1 190 ? 3.816 3.888 -15.412 1.00 81.44 190 LEU A CA 1
ATOM 1572 C C . LEU A 1 190 ? 2.355 4.321 -15.502 1.00 81.44 190 LEU A C 1
ATOM 1574 O O . LEU A 1 190 ? 1.826 4.472 -16.600 1.00 81.44 190 LEU A O 1
ATOM 1578 N N . HIS A 1 191 ? 1.732 4.499 -14.346 1.00 79.94 191 HIS A N 1
ATOM 1579 C CA . HIS A 1 191 ? 0.346 4.919 -14.210 1.00 79.94 191 HIS A CA 1
ATOM 1580 C C . HIS A 1 191 ? 0.308 6.373 -13.759 1.00 79.94 191 HIS A C 1
ATOM 1582 O O . HIS A 1 191 ? 1.102 6.769 -12.900 1.00 79.94 191 HIS A O 1
ATOM 1588 N N . LYS A 1 192 ? -0.608 7.136 -14.346 1.00 71.88 192 LYS A N 1
ATOM 1589 C CA . LYS A 1 192 ? -0.946 8.507 -13.977 1.00 71.88 192 LYS A CA 1
ATOM 1590 C C . LYS A 1 192 ? -2.406 8.538 -13.558 1.00 71.88 192 LYS A C 1
ATOM 1592 O O . LYS A 1 192 ? -3.186 7.827 -14.232 1.00 71.88 192 LYS A O 1
#

pLDDT: mean 80.63, std 17.99, range [29.41, 97.31]

Secondary structure (DSSP, 8-state):
--S--GGG-EE-TTSTT-EE--S--THHHHHTT-TT--GGGGGS-HHHHHHHHHHHTTS--GGGT---------S-HHHHEE-HHHHHHTT-GGGEEE----GGGGTT-SS--HHHHHHHHHTT---EEE--TTPPTTS-HHHHHHHHHHHHTTGGGSHHHHTSSSTT-PPP-PPPS-EE-SS-SSSPPEE-

Organism: Salmonella enterica (NCBI:txid28901)

Foldseek 3Di:
DFDDDPVQWDDDPVDDDDTDDDDDAPVVVVLVVDPPDDPVCVRDGPVVVVVVVVVVVVDDDVVVPDDDDDAFDLVCCPLQFFAPVLCVQLVQPVFKDFDDSDCVLPVPDLEDDPVSLVVCNVVRHRTIGGACVVPDPPPGPSNVVSVVVCVVVVQCVDPCLVPDPHSNHTDDDDDDPWDWDPDDDPDIRIYD

Radius of gyration: 24.23 Å; chains: 1; bounding box: 60×44×53 Å

Sequence (192 aa):
RKGLFLNDLEFDKNKKNKLLHHAADKCRRLISQDENIKWSSLTLSDYELNFLTRLAGKLKSIGSYATSRPGIVTAANSFFIVSKRKIEEYSLQKYVSPIIQKSQFFQNNIVFNESDFNELVNSNKPSYFIDLSGYIKNSSERVEDYLKLGESLELHKRYKCQRRKNWYVVPKVPPGEGFFFKRCNEYPKLHK